Protein AF-A0A3S9MBU5-F1 (afdb_monomer_lite)

Radius of gyration: 25.54 Å; chains: 1; bounding box: 51×69×55 Å

Organism: NCBI:txid2496836

Sequence (236 aa):
MLARAATVPVRREIEALEDSSAREAAREFMSGGPAIGLLERGLLFAFLAAGQPEAAALVLAAKSLARVPTADHGKHASKYFARLLGCLSSSRRGDSLELSEHPLLRELSSLNLPSTDYVVAGSGPLLAHGLRREISDLDIVARGEAWRIALKAADPVAAPSGHGRMVLLFEGGIEVFDRWLPGSREPDEMIEGAEWVQGFPFCPLREVLAWKKRLGRQKDQEDVKLIRNHLRHPGV

Secondary structure (DSSP, 8-state):
-HHHHHHHHHHHHHHHS-S-HHHHHHHHHHHHHHHHHHHHHHHHHHHHHTT-HHHHHHHHHHHHHTTS-SSTTHHHHHHHHHHHHHHHH--STT----GGGSHHHHHHHHTT--TTSEEE-TTHHHHHTTS-S--S-EEEEE-HHHHHHHHHHS--EE-TTSSSEE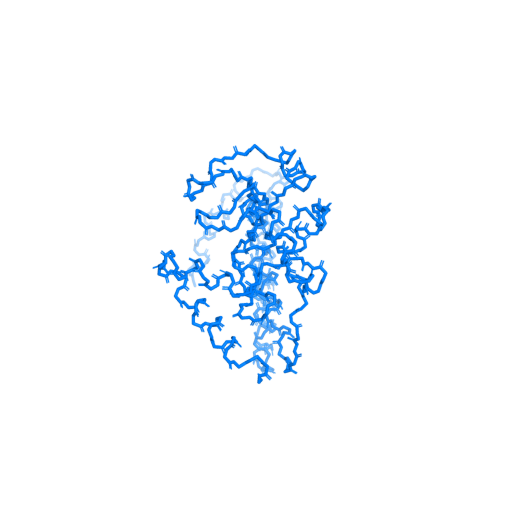EEEGGGTEEEESS-STTSPPHHHHHHTPEEETTEEE--HHHHHHHHHHH--GGGHHHHHHHHHHHHSTT-

Structure (mmCIF, N/CA/C/O backbone):
data_AF-A0A3S9MBU5-F1
#
_entry.id   AF-A0A3S9MBU5-F1
#
loop_
_atom_site.group_PDB
_atom_site.id
_atom_site.type_symbol
_atom_site.label_atom_id
_atom_site.label_alt_id
_atom_site.label_comp_id
_atom_site.label_asym_id
_atom_site.label_entity_id
_atom_site.label_seq_id
_atom_site.pdbx_PDB_ins_code
_atom_site.Cartn_x
_atom_site.Cartn_y
_atom_site.Cartn_z
_atom_site.occupancy
_atom_site.B_iso_or_equiv
_atom_site.auth_seq_id
_atom_site.auth_comp_id
_atom_site.auth_asym_id
_atom_site.auth_atom_id
_atom_site.pdbx_PDB_model_num
ATOM 1 N N . MET A 1 1 ? -16.012 48.347 -5.458 1.00 39.72 1 MET A N 1
ATOM 2 C CA . MET A 1 1 ? -15.136 49.313 -6.164 1.00 39.72 1 MET A CA 1
ATOM 3 C C . MET A 1 1 ? -13.742 48.761 -6.486 1.00 39.72 1 MET A C 1
ATOM 5 O O . MET A 1 1 ? -13.234 49.091 -7.547 1.00 39.72 1 MET A O 1
ATOM 9 N N . LEU A 1 2 ? -13.159 47.872 -5.667 1.00 38.12 2 LEU A N 1
ATOM 10 C CA . LEU A 1 2 ? -11.802 47.320 -5.864 1.00 38.12 2 LEU A CA 1
ATOM 11 C C . LEU A 1 2 ? -11.578 46.523 -7.171 1.00 38.12 2 LEU A C 1
ATOM 13 O O . LEU A 1 2 ? -10.554 46.702 -7.818 1.00 38.12 2 LEU A O 1
ATOM 17 N N . ALA A 1 3 ? -12.539 45.707 -7.619 1.00 36.94 3 ALA A N 1
ATOM 18 C CA . ALA A 1 3 ? -12.355 44.877 -8.821 1.00 36.94 3 ALA A CA 1
ATOM 19 C C . ALA A 1 3 ? -12.317 45.680 -10.139 1.00 36.94 3 ALA A C 1
ATOM 21 O O . ALA A 1 3 ? -11.574 45.331 -11.050 1.00 36.94 3 ALA A O 1
ATOM 22 N N . ARG A 1 4 ? -13.077 46.785 -10.238 1.00 41.88 4 ARG A N 1
ATOM 23 C CA . ARG A 1 4 ? -13.048 47.660 -11.427 1.00 41.88 4 ARG A CA 1
ATOM 24 C C . ARG A 1 4 ? -11.692 48.350 -11.567 1.00 41.88 4 ARG A C 1
ATOM 26 O O . ARG A 1 4 ? -11.171 48.401 -12.674 1.00 41.88 4 ARG A O 1
ATOM 33 N N . ALA A 1 5 ? -11.108 48.811 -10.458 1.00 44.50 5 ALA A N 1
ATOM 34 C CA . ALA A 1 5 ? -9.821 49.507 -10.448 1.00 44.50 5 ALA A CA 1
ATOM 35 C C . ALA A 1 5 ? -8.664 48.635 -10.972 1.00 44.50 5 ALA A C 1
ATOM 37 O O . ALA A 1 5 ? -7.804 49.141 -11.685 1.00 44.50 5 ALA A O 1
ATOM 38 N N . ALA A 1 6 ? -8.690 47.325 -10.706 1.00 48.00 6 ALA A N 1
ATOM 39 C CA . ALA A 1 6 ? -7.665 46.386 -11.168 1.00 48.00 6 ALA A CA 1
ATOM 40 C C . ALA A 1 6 ? -7.731 46.080 -12.679 1.00 48.00 6 ALA A C 1
ATOM 42 O O . ALA A 1 6 ? -6.725 45.730 -13.283 1.00 48.00 6 ALA A O 1
ATOM 43 N N . THR A 1 7 ? -8.904 46.225 -13.307 1.00 50.59 7 THR A N 1
ATOM 44 C CA . THR A 1 7 ? -9.107 45.911 -14.740 1.00 50.59 7 THR A CA 1
ATOM 45 C C . THR A 1 7 ? -8.922 47.104 -15.681 1.00 50.59 7 THR A C 1
ATOM 47 O O . THR A 1 7 ? -8.860 46.931 -16.896 1.00 50.59 7 THR A O 1
ATOM 50 N N . VAL A 1 8 ? -8.853 48.324 -15.139 1.00 56.22 8 VAL A N 1
ATOM 51 C CA . VAL A 1 8 ? -8.702 49.564 -15.922 1.00 56.22 8 VAL A CA 1
ATOM 52 C C . VAL A 1 8 ? -7.366 49.639 -16.682 1.00 56.22 8 VAL A C 1
ATOM 54 O O . VAL A 1 8 ? -7.408 50.031 -17.848 1.00 56.22 8 VAL A O 1
ATOM 57 N N . PRO A 1 9 ? -6.209 49.247 -16.109 1.00 56.91 9 PRO A N 1
ATOM 58 C CA . PRO A 1 9 ? -4.931 49.280 -16.827 1.00 56.91 9 PRO A CA 1
ATOM 59 C C . PRO A 1 9 ? -4.909 48.307 -18.014 1.00 56.91 9 PRO A C 1
ATOM 61 O O . PRO A 1 9 ? -4.586 48.699 -19.129 1.00 56.91 9 PRO A O 1
ATOM 64 N N . VAL A 1 10 ? -5.386 47.078 -17.793 1.00 57.25 10 VAL A N 1
ATOM 65 C CA . VAL A 1 10 ? -5.441 46.010 -18.807 1.00 57.25 10 VAL A CA 1
ATOM 66 C C . VAL A 1 10 ? -6.380 46.373 -19.961 1.00 57.25 10 VAL A C 1
ATOM 68 O O . VAL A 1 10 ? -6.076 46.132 -21.125 1.00 57.25 10 VAL A O 1
ATOM 71 N N . ARG A 1 11 ? -7.518 47.014 -19.662 1.00 58.88 11 ARG A N 1
ATOM 72 C CA . ARG A 1 11 ? -8.454 47.484 -20.692 1.00 58.88 11 ARG A CA 1
ATOM 73 C C . ARG A 1 11 ? -7.828 48.551 -21.596 1.00 58.88 11 ARG A C 1
ATOM 75 O O . ARG A 1 11 ? -8.056 48.509 -22.799 1.00 58.88 11 ARG A O 1
ATOM 82 N N . ARG A 1 12 ? -7.024 49.461 -21.033 1.00 62.66 12 ARG A N 1
ATOM 83 C CA . ARG A 1 12 ? -6.320 50.501 -21.801 1.00 62.66 12 ARG A CA 1
ATOM 84 C C . ARG A 1 12 ? -5.231 49.924 -22.703 1.00 62.66 12 ARG A C 1
ATOM 86 O O . ARG A 1 12 ? -5.088 50.391 -23.824 1.00 62.66 12 ARG A O 1
ATOM 93 N N . GLU A 1 13 ? -4.511 48.899 -22.250 1.00 58.69 13 GLU A N 1
ATOM 94 C CA . GLU A 1 13 ? -3.509 48.204 -23.072 1.00 58.69 13 GLU A CA 1
ATOM 95 C C . GLU A 1 13 ? -4.150 47.457 -24.246 1.00 58.69 13 GLU A C 1
ATOM 97 O O . GLU A 1 13 ? -3.703 47.607 -25.377 1.00 58.69 13 GLU A O 1
ATOM 102 N N . ILE A 1 14 ? -5.259 46.744 -24.020 1.00 58.66 14 ILE A N 1
ATOM 103 C CA . ILE A 1 14 ? -6.006 46.059 -25.093 1.00 58.66 14 ILE A CA 1
ATOM 104 C C . ILE A 1 14 ? -6.609 47.069 -26.088 1.00 58.66 14 ILE A C 1
ATOM 106 O O . ILE A 1 14 ? -6.709 46.809 -27.288 1.00 58.66 14 ILE A O 1
ATOM 110 N N . GLU A 1 15 ? -7.013 48.249 -25.616 1.00 63.50 15 GLU A N 1
ATOM 111 C CA . GLU A 1 15 ? -7.485 49.340 -26.471 1.00 63.50 15 GLU A CA 1
ATOM 112 C C . GLU A 1 15 ? -6.357 50.027 -27.259 1.00 63.50 15 GLU A C 1
ATOM 114 O O . GLU A 1 15 ? -6.660 50.642 -28.277 1.00 63.50 15 GLU A O 1
ATOM 119 N N . ALA A 1 16 ? -5.092 49.885 -26.861 1.00 65.25 16 ALA A N 1
ATOM 120 C CA . ALA A 1 16 ? -3.936 50.434 -27.573 1.00 65.25 16 ALA A CA 1
ATOM 121 C C . ALA A 1 16 ? -3.309 49.462 -28.596 1.00 65.25 16 ALA A C 1
ATOM 123 O O . ALA A 1 16 ? -2.450 49.879 -29.369 1.00 65.25 16 ALA A O 1
ATOM 124 N N . LEU A 1 17 ? -3.729 48.190 -28.618 1.00 63.38 17 LEU A N 1
ATOM 125 C CA . LEU A 1 17 ? -3.295 47.210 -29.621 1.00 63.38 17 LEU A CA 1
ATOM 126 C C . LEU A 1 17 ? -3.829 47.575 -31.018 1.00 63.38 17 LEU A C 1
ATOM 128 O O . LEU A 1 17 ? -4.985 47.988 -31.150 1.00 63.38 17 LEU A O 1
ATOM 132 N N . GLU A 1 18 ? -3.007 47.379 -32.055 1.00 59.25 18 GLU A N 1
ATOM 133 C CA . GLU A 1 18 ? -3.439 47.489 -33.456 1.00 59.25 18 GLU A CA 1
ATOM 134 C C . GLU A 1 18 ? -4.558 46.479 -33.759 1.00 59.25 18 GLU A C 1
ATOM 136 O O . GLU A 1 18 ? -4.602 45.389 -33.171 1.00 59.25 18 GLU A O 1
ATOM 141 N N . ASP A 1 19 ? -5.485 46.855 -34.652 1.00 57.34 19 ASP A N 1
ATOM 142 C CA . ASP A 1 19 ? -6.655 46.036 -34.983 1.00 57.34 19 ASP A CA 1
ATOM 143 C C . ASP A 1 19 ? -6.222 44.696 -35.577 1.00 57.34 19 ASP A C 1
ATOM 145 O O . ASP A 1 19 ? -5.838 44.562 -36.736 1.00 57.34 19 ASP A O 1
ATOM 149 N N . SER A 1 20 ? -6.270 43.696 -34.710 1.00 59.91 20 SER A N 1
ATOM 150 C CA . SER A 1 20 ? -5.840 42.332 -34.937 1.00 59.91 20 SER A CA 1
ATOM 151 C C . SER A 1 20 ? -6.886 41.402 -34.336 1.00 59.91 20 SER A C 1
ATOM 153 O O . SER A 1 20 ? -7.573 41.756 -33.373 1.00 59.91 20 SER A O 1
ATOM 155 N N . SER A 1 21 ? -6.980 40.180 -34.856 1.00 53.00 21 SER A N 1
ATOM 156 C CA . SER A 1 21 ? -7.877 39.140 -34.326 1.00 53.00 21 SER A CA 1
ATOM 157 C C . SER A 1 21 ? -7.682 38.885 -32.822 1.00 53.00 21 SER A C 1
ATOM 159 O O . SER A 1 21 ? -8.621 38.528 -32.113 1.00 53.00 21 SER A O 1
ATOM 161 N N . ALA A 1 22 ? -6.478 39.143 -32.301 1.00 50.78 22 ALA A N 1
ATOM 162 C CA . ALA A 1 22 ? -6.162 39.065 -30.879 1.00 50.78 22 ALA A CA 1
ATOM 163 C C . ALA A 1 22 ? -6.902 40.123 -30.034 1.00 50.78 22 ALA A C 1
ATOM 165 O O . ALA A 1 22 ? -7.314 39.836 -28.908 1.00 50.78 22 ALA A O 1
ATOM 166 N N . ARG A 1 23 ? -7.116 41.333 -30.571 1.00 57.28 23 ARG A N 1
ATOM 167 C CA . ARG A 1 23 ? -7.850 42.416 -29.897 1.00 57.28 23 ARG A CA 1
ATOM 168 C C . ARG A 1 23 ? -9.345 42.114 -29.801 1.00 57.28 23 ARG A C 1
ATOM 170 O O . ARG A 1 23 ? -9.954 42.383 -28.765 1.00 57.28 23 ARG A O 1
ATOM 177 N N . GLU A 1 24 ? -9.925 41.529 -30.847 1.00 58.19 24 GLU A N 1
ATOM 178 C CA . GLU A 1 24 ? -11.325 41.086 -30.851 1.00 58.19 24 GLU A CA 1
ATOM 179 C C . GLU A 1 24 ? -11.560 39.953 -29.847 1.00 58.19 24 GLU A C 1
ATOM 181 O O . GLU A 1 24 ? -12.433 40.080 -28.986 1.00 58.19 24 GLU A O 1
ATOM 186 N N . ALA A 1 25 ? -10.708 38.922 -29.849 1.00 56.59 25 ALA A N 1
ATOM 187 C CA . ALA A 1 25 ? -10.787 37.818 -28.890 1.00 56.59 25 ALA A CA 1
ATOM 188 C C . ALA A 1 25 ? -10.643 38.293 -27.429 1.00 56.59 25 ALA A C 1
ATOM 190 O O . ALA A 1 25 ? -11.377 37.856 -26.538 1.00 56.59 25 ALA A O 1
ATOM 191 N N . ALA A 1 26 ? -9.738 39.244 -27.169 1.00 55.00 26 ALA A N 1
ATOM 192 C CA . ALA A 1 26 ? -9.558 39.827 -25.841 1.00 55.00 26 ALA A CA 1
ATOM 193 C C . ALA A 1 26 ? -10.781 40.650 -25.384 1.00 55.00 26 ALA A C 1
ATOM 195 O O . ALA A 1 26 ? -11.155 40.615 -24.206 1.00 55.00 26 ALA A O 1
ATOM 196 N N . ARG A 1 27 ? -11.441 41.374 -26.300 1.00 59.28 27 ARG A N 1
ATOM 197 C CA . ARG A 1 27 ? -12.675 42.125 -26.008 1.00 59.28 27 ARG A CA 1
ATOM 198 C C . ARG A 1 27 ? -13.859 41.204 -25.728 1.00 59.28 27 ARG A C 1
ATOM 200 O O . ARG A 1 27 ? -14.595 41.456 -24.771 1.00 59.28 27 ARG A O 1
ATOM 207 N N . GLU A 1 28 ? -14.012 40.138 -26.505 1.00 58.25 28 GLU A N 1
ATOM 208 C CA . GLU A 1 28 ? -15.062 39.137 -26.317 1.00 58.25 28 GLU A CA 1
ATOM 209 C C . GLU A 1 28 ? -14.931 38.461 -24.942 1.00 58.25 28 GLU A C 1
ATOM 211 O O . GLU A 1 28 ? -15.874 38.489 -24.143 1.00 58.25 28 GLU A O 1
ATOM 216 N N . PHE A 1 29 ? -13.719 38.014 -24.594 1.00 55.06 29 PHE A N 1
ATOM 217 C CA . PHE A 1 29 ? -13.395 37.426 -23.292 1.00 55.06 29 PHE A CA 1
ATOM 218 C C . PHE A 1 29 ? -13.718 38.360 -22.111 1.00 55.06 29 PHE A C 1
ATOM 220 O O . PHE A 1 29 ? -14.295 37.936 -21.106 1.00 55.06 29 PHE A O 1
ATOM 227 N N . MET A 1 30 ? -13.413 39.658 -22.229 1.00 54.72 30 MET A N 1
ATOM 228 C CA . MET A 1 30 ? -13.722 40.634 -21.176 1.00 54.72 30 MET A CA 1
ATOM 229 C C . MET A 1 30 ? -15.215 40.979 -21.058 1.00 54.72 30 MET A C 1
ATOM 231 O O . MET A 1 30 ? -15.648 41.450 -20.000 1.00 54.72 30 MET A O 1
ATOM 235 N N . SER A 1 31 ? -16.005 40.785 -22.116 1.00 56.06 31 SER A N 1
ATOM 236 C CA . SER A 1 31 ? -17.428 41.152 -22.151 1.00 56.06 31 SER A CA 1
ATOM 237 C C . SER A 1 31 ? -18.369 40.074 -21.583 1.00 56.06 31 SER A C 1
ATOM 239 O O . SER A 1 31 ? -19.426 40.420 -21.056 1.00 56.06 31 SER A O 1
ATOM 241 N N . GLY A 1 32 ? -17.968 38.794 -21.584 1.00 52.75 32 GLY A N 1
ATOM 242 C CA . GLY A 1 32 ? -18.787 37.668 -21.097 1.00 52.75 32 GLY A CA 1
ATOM 243 C C . GLY A 1 32 ? -18.806 37.452 -19.571 1.00 52.75 32 GLY A C 1
ATOM 244 O O . GLY A 1 32 ? -19.703 36.800 -19.034 1.00 52.75 32 GLY A O 1
ATOM 245 N N . GLY A 1 33 ? -17.847 38.023 -18.835 1.00 54.34 33 GLY A N 1
ATOM 246 C CA . GLY A 1 33 ? -17.657 37.780 -17.394 1.00 54.34 33 GLY A CA 1
ATOM 247 C C . GLY A 1 33 ? -18.796 38.217 -16.444 1.00 54.34 33 GLY A C 1
ATOM 248 O O . GLY A 1 33 ? -19.076 37.496 -15.479 1.00 54.34 33 GLY A O 1
ATOM 249 N N . PRO A 1 34 ? -19.478 39.364 -16.652 1.00 52.72 34 PRO A N 1
ATOM 250 C CA . PRO A 1 34 ? -20.504 39.844 -15.718 1.00 52.72 34 PRO A CA 1
ATOM 251 C C . PRO A 1 34 ? -21.789 39.000 -15.689 1.00 52.72 34 PRO A C 1
ATOM 253 O O . PRO A 1 34 ? -22.367 38.829 -14.614 1.00 52.72 34 PRO A O 1
ATOM 256 N N . ALA A 1 35 ? -22.221 38.459 -16.834 1.00 53.22 35 ALA A N 1
ATOM 257 C CA . ALA A 1 35 ? -23.457 37.675 -16.950 1.00 53.22 35 ALA A CA 1
ATOM 258 C C . ALA A 1 35 ? -23.306 36.267 -16.349 1.00 53.22 35 ALA A C 1
ATOM 260 O O . ALA A 1 35 ? -24.162 35.818 -15.585 1.00 53.22 35 ALA A O 1
ATOM 261 N N . ILE A 1 36 ? -22.163 35.620 -16.598 1.00 56.81 36 ILE A N 1
ATOM 262 C CA . ILE A 1 36 ? -21.828 34.295 -16.051 1.00 56.81 36 ILE A CA 1
ATOM 263 C C . ILE A 1 36 ? -21.768 34.345 -14.518 1.00 56.81 36 ILE A C 1
ATOM 265 O O . ILE A 1 36 ? -22.337 33.499 -13.830 1.00 56.81 36 ILE A O 1
ATOM 269 N N . GLY A 1 37 ? -21.158 35.396 -13.962 1.00 62.84 37 GLY A N 1
ATOM 270 C CA . GLY A 1 37 ? -21.088 35.572 -12.513 1.00 62.84 37 GLY A CA 1
ATOM 271 C C . GLY A 1 37 ? -22.435 35.882 -11.847 1.00 62.84 37 GLY A C 1
ATOM 272 O O . GLY A 1 37 ? -22.550 35.713 -10.634 1.00 62.84 37 GLY A O 1
ATOM 273 N N . LEU A 1 38 ? -23.440 36.379 -12.578 1.00 63.16 38 LEU A N 1
ATOM 274 C CA . LEU A 1 38 ? -24.783 36.626 -12.035 1.00 63.16 38 LEU A CA 1
ATOM 275 C C . LEU A 1 38 ? -25.594 35.323 -11.951 1.00 63.16 38 LEU A C 1
ATOM 277 O O . LEU A 1 38 ? -26.209 35.062 -10.920 1.00 63.16 38 LEU A O 1
ATOM 281 N N . LEU A 1 39 ? -25.522 34.487 -12.992 1.00 69.00 39 LEU A N 1
ATOM 282 C CA . LEU A 1 39 ? -26.173 33.173 -13.038 1.00 69.00 39 LEU A CA 1
ATOM 283 C C . LEU A 1 39 ? -25.656 32.238 -11.944 1.00 69.00 39 LEU A C 1
ATOM 285 O O . LEU A 1 39 ? -26.444 31.633 -11.226 1.00 69.00 39 LEU A O 1
ATOM 289 N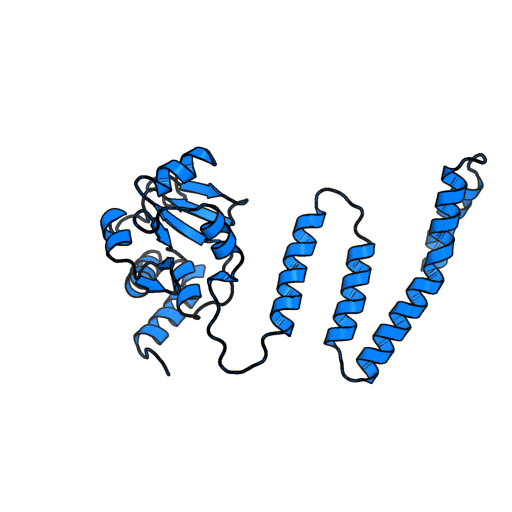 N . GLU A 1 40 ? -24.338 32.176 -11.763 1.00 75.56 40 GLU A N 1
ATOM 290 C CA . GLU A 1 40 ? -23.723 31.358 -10.716 1.00 75.56 40 GLU A CA 1
ATOM 291 C C . GLU A 1 40 ? -24.192 31.776 -9.317 1.00 75.56 40 GLU A C 1
ATOM 293 O O . GLU A 1 40 ? -24.584 30.936 -8.513 1.00 75.56 40 GLU A O 1
ATOM 298 N N . ARG A 1 41 ? -24.211 33.084 -9.030 1.00 75.19 41 ARG A N 1
ATOM 299 C CA . ARG A 1 41 ? -24.696 33.599 -7.740 1.00 75.19 41 ARG A CA 1
ATOM 300 C C . ARG A 1 41 ? -26.188 33.329 -7.541 1.00 75.19 41 ARG A C 1
ATOM 302 O O . ARG A 1 41 ? -26.589 33.044 -6.416 1.00 75.19 41 ARG A O 1
ATOM 309 N N . GLY A 1 42 ? -26.982 33.368 -8.612 1.00 76.12 42 GLY A N 1
ATOM 310 C CA . GLY A 1 42 ? -28.389 32.968 -8.592 1.00 76.12 42 GLY A CA 1
ATOM 311 C C . GLY A 1 42 ? -28.579 31.486 -8.256 1.00 76.12 42 GLY A C 1
ATOM 312 O O . GLY A 1 42 ? -29.367 31.162 -7.372 1.00 76.12 42 GLY A O 1
ATOM 313 N N . LEU A 1 43 ? -27.811 30.597 -8.893 1.00 77.19 43 LEU A N 1
ATOM 314 C CA . LEU A 1 43 ? -27.830 29.152 -8.629 1.00 77.19 43 LEU A CA 1
ATOM 315 C C . LEU A 1 43 ? -27.388 28.819 -7.201 1.00 77.19 43 LEU A C 1
ATOM 317 O O . LEU A 1 43 ? -28.059 28.051 -6.517 1.00 77.19 43 LEU A O 1
ATOM 321 N N . LEU A 1 44 ? -26.304 29.436 -6.721 1.00 74.69 44 LEU A N 1
ATOM 322 C CA . LEU A 1 44 ? -25.838 29.257 -5.343 1.00 74.69 44 LEU A CA 1
ATOM 323 C C . LEU A 1 44 ? -26.903 29.670 -4.330 1.00 74.69 44 LEU A C 1
ATOM 325 O O . LEU A 1 44 ? -27.166 28.937 -3.380 1.00 74.69 44 LEU A O 1
ATOM 329 N N . PHE A 1 45 ? -27.538 30.824 -4.542 1.00 80.06 45 PHE A N 1
ATOM 330 C CA . PHE A 1 45 ? -28.596 31.295 -3.659 1.00 80.06 45 PHE A CA 1
ATOM 331 C C . PHE A 1 45 ? -29.814 30.364 -3.679 1.00 80.06 45 PHE A C 1
ATOM 333 O O . PHE A 1 45 ? -30.327 30.022 -2.618 1.00 80.06 45 PHE A O 1
ATOM 340 N N . ALA A 1 46 ? -30.242 29.909 -4.860 1.00 71.69 46 ALA A N 1
ATOM 341 C CA . ALA A 1 46 ? -31.367 28.987 -4.998 1.00 71.69 46 ALA A CA 1
ATOM 342 C C . ALA A 1 46 ? -31.118 27.655 -4.271 1.00 71.69 46 ALA A C 1
ATOM 344 O O . ALA A 1 46 ? -31.979 27.204 -3.517 1.00 71.69 46 ALA A O 1
ATOM 345 N N . PHE A 1 47 ? -29.932 27.060 -4.429 1.00 79.62 47 PHE A N 1
ATOM 346 C CA . PHE A 1 47 ? -29.588 25.805 -3.756 1.00 79.62 47 PHE A CA 1
ATOM 347 C C . PHE A 1 47 ? -29.470 25.960 -2.241 1.00 79.62 47 PHE A C 1
ATOM 349 O O . PHE A 1 47 ? -29.972 25.118 -1.499 1.00 79.62 47 PHE A O 1
ATOM 356 N N . LEU A 1 48 ? -28.883 27.057 -1.758 1.00 70.56 48 LEU A N 1
ATOM 357 C CA . LEU A 1 48 ? -28.808 27.317 -0.320 1.00 70.56 48 LEU A CA 1
ATOM 358 C C . LEU A 1 48 ? -30.193 27.574 0.290 1.00 70.56 48 LEU A C 1
ATOM 360 O O . LEU A 1 48 ? -30.496 27.034 1.351 1.00 70.56 48 LEU A O 1
ATOM 364 N N . ALA A 1 49 ? -31.056 28.336 -0.388 1.00 73.00 49 ALA A N 1
ATOM 365 C CA . ALA A 1 49 ? -32.425 28.587 0.061 1.00 73.00 49 ALA A CA 1
ATOM 366 C C . ALA A 1 49 ? -33.291 27.314 0.061 1.00 73.00 49 ALA A C 1
ATOM 368 O O . ALA A 1 49 ? -34.167 27.170 0.910 1.00 73.00 49 ALA A O 1
ATOM 369 N N . ALA A 1 50 ? -33.017 26.376 -0.849 1.00 72.38 50 ALA A N 1
ATOM 370 C CA . ALA A 1 50 ? -33.658 25.063 -0.898 1.00 72.38 50 ALA A CA 1
ATOM 371 C C . ALA A 1 50 ? -33.065 24.043 0.097 1.00 72.38 50 ALA A C 1
ATOM 373 O O . ALA A 1 50 ? -33.497 22.892 0.113 1.00 72.38 50 ALA A O 1
ATOM 374 N N . GLY A 1 51 ? -32.077 24.432 0.915 1.00 75.19 51 GLY A N 1
ATOM 375 C CA . GLY A 1 51 ? -31.430 23.540 1.880 1.00 75.19 51 GLY A CA 1
ATOM 376 C C . GLY A 1 51 ? -30.530 22.477 1.242 1.00 75.19 51 GLY A C 1
ATOM 377 O O . GLY A 1 51 ? -30.332 21.425 1.839 1.00 75.19 51 GLY A O 1
ATOM 378 N N . GLN A 1 52 ? -29.994 22.739 0.046 1.00 73.31 52 GLN A N 1
ATOM 379 C CA . GLN A 1 52 ? -29.109 21.846 -0.713 1.00 73.31 52 GLN A CA 1
ATOM 380 C C . GLN A 1 52 ? -27.670 22.403 -0.772 1.00 73.31 52 GLN A C 1
ATOM 382 O O . GLN A 1 52 ? -27.211 22.849 -1.832 1.00 73.31 52 GLN A O 1
ATOM 387 N N . PRO A 1 53 ? -26.932 22.433 0.354 1.00 68.56 53 PRO A N 1
ATOM 388 C CA . PRO A 1 53 ? -25.581 22.994 0.401 1.00 68.56 53 PRO A CA 1
ATOM 389 C C . PRO A 1 53 ? -24.576 22.239 -0.486 1.00 68.56 53 PRO A C 1
ATOM 391 O O . PRO A 1 53 ? -23.621 22.843 -0.974 1.00 68.56 53 PRO A O 1
ATOM 394 N N . GLU A 1 54 ? -24.802 20.955 -0.766 1.00 63.12 54 GLU A N 1
ATOM 395 C CA . GLU A 1 54 ? -23.960 20.128 -1.637 1.00 63.12 54 GLU A CA 1
ATOM 396 C C . GLU A 1 54 ? -24.035 20.586 -3.099 1.00 63.12 54 GLU A C 1
ATOM 398 O O . GLU A 1 54 ? -23.014 20.720 -3.776 1.00 63.12 54 GLU A O 1
ATOM 403 N N . ALA A 1 55 ? -25.243 20.894 -3.580 1.00 66.38 55 ALA A N 1
ATOM 404 C CA . ALA A 1 55 ? -25.456 21.409 -4.930 1.00 66.38 55 ALA A CA 1
ATOM 405 C C . ALA A 1 55 ? -24.827 22.803 -5.096 1.00 66.38 55 ALA A C 1
ATOM 407 O O . ALA A 1 55 ? -24.216 23.100 -6.125 1.00 66.38 55 ALA A O 1
ATOM 408 N N . ALA A 1 56 ? -24.888 23.637 -4.052 1.00 70.44 56 ALA A N 1
ATOM 409 C CA . ALA A 1 56 ? -24.188 24.917 -4.035 1.00 70.44 56 ALA A CA 1
ATOM 410 C C . ALA A 1 56 ? -22.656 24.735 -4.087 1.00 70.44 56 ALA A C 1
ATOM 412 O O . ALA A 1 56 ? -21.969 25.415 -4.853 1.00 70.44 56 ALA A O 1
ATOM 413 N N . ALA A 1 57 ? -22.104 23.778 -3.336 1.00 68.88 57 ALA A N 1
ATOM 414 C CA . ALA A 1 57 ? -20.675 23.471 -3.374 1.00 68.88 57 ALA A CA 1
ATOM 415 C C . ALA A 1 57 ? -20.211 23.019 -4.773 1.00 68.88 57 ALA A C 1
ATOM 417 O O . ALA A 1 57 ? -19.143 23.434 -5.228 1.00 68.88 57 ALA A O 1
ATOM 418 N N . LEU A 1 58 ? -21.033 22.245 -5.492 1.00 71.44 58 LEU A N 1
ATOM 419 C CA . LEU A 1 58 ? -20.745 21.807 -6.862 1.00 71.44 58 LEU A CA 1
ATOM 420 C C . LEU A 1 58 ? -20.663 22.982 -7.851 1.00 71.44 58 LEU A C 1
ATOM 422 O O . LEU A 1 58 ? -19.757 23.031 -8.683 1.00 71.44 58 LEU A O 1
ATOM 426 N N . VAL A 1 59 ? -21.569 23.957 -7.742 1.00 77.44 59 VAL A N 1
ATOM 427 C CA . VAL A 1 59 ? -21.554 25.163 -8.590 1.00 77.44 59 VAL A CA 1
ATOM 428 C C . VAL A 1 59 ? -20.279 25.987 -8.357 1.00 77.44 59 VAL A C 1
ATOM 430 O O . VAL A 1 59 ? -19.645 26.435 -9.316 1.00 77.44 59 VAL A O 1
ATOM 433 N N . LEU A 1 60 ? -19.845 26.132 -7.099 1.00 71.06 60 LEU A N 1
ATOM 434 C CA . LEU A 1 60 ? -18.572 26.785 -6.755 1.00 71.06 60 LEU A CA 1
ATOM 435 C C . LEU A 1 60 ? -17.355 26.015 -7.292 1.00 71.06 60 LEU A C 1
ATOM 437 O O . LEU A 1 60 ? -16.419 26.624 -7.819 1.00 71.06 60 LEU A O 1
ATOM 441 N N . ALA A 1 61 ? -17.375 24.686 -7.189 1.00 68.38 61 ALA A N 1
ATOM 442 C CA . ALA A 1 61 ? -16.321 23.813 -7.695 1.00 68.38 61 ALA A CA 1
ATOM 443 C C . ALA A 1 61 ? -16.148 23.940 -9.215 1.00 68.38 61 ALA A C 1
ATOM 445 O O . ALA A 1 61 ? -15.034 24.148 -9.701 1.00 68.38 61 ALA A O 1
ATOM 446 N N . ALA A 1 62 ? -17.255 23.905 -9.962 1.00 69.19 62 ALA A N 1
ATOM 447 C CA . ALA A 1 62 ? -17.254 24.059 -11.414 1.00 69.19 62 ALA A CA 1
ATOM 448 C C . ALA A 1 62 ? -16.648 25.406 -11.854 1.00 69.19 62 ALA A C 1
ATOM 450 O O . ALA A 1 62 ? -15.873 25.464 -12.811 1.00 69.19 62 ALA A O 1
ATOM 451 N N . LYS A 1 63 ? -16.917 26.490 -11.114 1.00 68.81 63 LYS A N 1
ATOM 452 C CA . LYS A 1 63 ? -16.316 27.808 -11.375 1.00 68.81 63 LYS A CA 1
ATOM 453 C C . LYS A 1 63 ? -14.804 27.834 -11.128 1.00 68.81 63 LYS A C 1
ATOM 455 O O . LYS A 1 63 ? -14.075 28.529 -11.835 1.00 68.81 63 LYS A O 1
ATOM 460 N N . SER A 1 64 ? -14.329 27.113 -10.111 1.00 57.03 64 SER A N 1
ATOM 461 C CA . SER A 1 64 ? -12.896 26.991 -9.820 1.00 57.03 64 SER A CA 1
ATOM 462 C C . SER A 1 64 ? -12.167 26.244 -10.942 1.00 57.03 64 SER A C 1
ATOM 464 O O . SER A 1 64 ? -11.128 26.717 -11.401 1.00 57.03 64 SER A O 1
ATOM 466 N N . LEU A 1 65 ? -12.767 25.165 -11.461 1.00 55.75 65 LEU A N 1
ATOM 467 C CA . LEU A 1 65 ? -12.269 24.401 -12.613 1.00 55.75 65 LEU A CA 1
ATOM 468 C C . LEU A 1 65 ? -12.152 25.259 -13.880 1.00 55.75 65 LEU A C 1
ATOM 470 O O . LEU A 1 65 ? -11.132 25.208 -14.560 1.00 55.75 65 LEU A O 1
ATOM 474 N N . ALA A 1 66 ? -13.142 26.113 -14.151 1.00 53.38 66 ALA A N 1
ATOM 475 C CA . ALA A 1 66 ? -13.132 27.007 -15.310 1.00 53.38 66 ALA A CA 1
ATOM 476 C C . ALA A 1 66 ? -12.062 28.123 -15.248 1.00 53.38 66 ALA A C 1
ATOM 478 O O . ALA A 1 66 ? -11.856 28.824 -16.237 1.00 53.38 66 ALA A O 1
ATOM 479 N N . ARG A 1 67 ? -11.388 28.321 -14.102 1.00 50.06 67 ARG A N 1
ATOM 480 C CA . ARG A 1 67 ? -10.307 29.314 -13.932 1.00 50.06 67 ARG A CA 1
ATOM 481 C C . ARG A 1 67 ? -8.899 28.743 -14.036 1.00 50.06 67 ARG A C 1
ATOM 483 O O . ARG A 1 67 ? -7.958 29.532 -14.045 1.00 50.06 67 ARG A O 1
ATOM 490 N N . VAL A 1 68 ? -8.732 27.423 -14.077 1.00 44.94 68 VAL A N 1
ATOM 491 C CA . VAL A 1 68 ? -7.403 26.813 -14.184 1.00 44.94 68 VAL A CA 1
ATOM 492 C C . VAL A 1 68 ? -6.994 26.851 -15.658 1.00 44.94 68 VAL A C 1
ATOM 494 O O . VAL A 1 68 ? -7.636 26.180 -16.467 1.00 44.94 68 VAL A O 1
ATOM 497 N N . PRO A 1 69 ? -5.963 27.628 -16.050 1.00 40.31 69 PRO A N 1
ATOM 498 C CA . PRO A 1 69 ? -5.457 27.537 -17.406 1.00 40.31 69 PRO A CA 1
ATOM 499 C C . PRO A 1 69 ? -4.891 26.132 -17.591 1.00 40.31 69 PRO A C 1
ATOM 501 O O . PRO A 1 69 ? -4.219 25.603 -16.704 1.00 40.31 69 PRO A O 1
ATOM 504 N N . THR A 1 70 ? -5.186 25.530 -18.737 1.00 47.91 70 THR A N 1
ATOM 505 C CA . THR A 1 70 ? -4.637 24.255 -19.199 1.00 47.91 70 THR A CA 1
ATOM 506 C C . THR A 1 70 ? -3.113 24.338 -19.280 1.00 47.91 70 THR A C 1
ATOM 508 O O . THR A 1 70 ? -2.535 24.630 -20.321 1.00 47.91 70 THR A O 1
ATOM 511 N N . ALA A 1 71 ? -2.467 24.104 -18.149 1.00 37.72 71 ALA A N 1
ATOM 512 C CA . ALA A 1 71 ? -1.068 23.764 -18.007 1.00 37.72 71 ALA A CA 1
ATOM 513 C C . ALA A 1 71 ? -1.010 22.514 -17.124 1.00 37.72 71 ALA A C 1
ATOM 515 O O . ALA A 1 71 ? -1.921 22.272 -16.329 1.00 37.72 71 ALA A O 1
ATOM 516 N N . ASP A 1 72 ? 0.053 21.732 -17.287 1.00 43.47 72 ASP A N 1
ATOM 517 C CA . ASP A 1 72 ? 0.263 20.320 -16.906 1.00 43.47 72 ASP A CA 1
ATOM 518 C C . ASP A 1 72 ? -0.082 19.902 -15.450 1.00 43.47 72 ASP A C 1
ATOM 520 O O . ASP A 1 72 ? -0.046 18.734 -15.082 1.00 43.47 72 ASP A O 1
ATOM 524 N N . HIS A 1 73 ? -0.506 20.846 -14.614 1.00 42.03 73 HIS A N 1
ATOM 525 C CA . HIS A 1 73 ? -0.945 20.665 -13.232 1.00 42.03 73 HIS A CA 1
ATOM 526 C C . HIS A 1 73 ? -2.462 20.394 -13.082 1.00 42.03 73 HIS A C 1
ATOM 528 O O . HIS A 1 73 ? -2.944 20.148 -11.975 1.00 42.03 73 HIS A O 1
ATOM 534 N N . GLY A 1 74 ? -3.236 20.389 -14.177 1.00 39.12 74 GLY A N 1
ATOM 535 C CA . GLY A 1 74 ? -4.691 20.151 -14.161 1.00 39.12 74 GLY A CA 1
ATOM 536 C C . GLY A 1 74 ? -5.125 18.742 -13.717 1.00 39.12 74 GLY A C 1
ATOM 537 O O . GLY A 1 74 ? -6.249 18.558 -13.245 1.00 39.12 74 GLY A O 1
ATOM 538 N N . LYS A 1 75 ? -4.233 17.742 -13.796 1.00 41.81 75 LYS A N 1
ATOM 539 C CA . LYS A 1 75 ? -4.548 16.348 -13.427 1.00 41.81 75 LYS A CA 1
ATOM 540 C C . LYS A 1 75 ? -4.689 16.139 -11.915 1.00 41.81 75 LYS A C 1
ATOM 542 O O . LYS A 1 75 ? -5.522 15.337 -11.495 1.00 41.81 75 LYS A O 1
ATOM 547 N N . HIS A 1 76 ? -3.952 16.882 -11.085 1.00 40.31 76 HIS A N 1
ATOM 548 C CA . HIS A 1 76 ? -4.035 16.733 -9.625 1.00 40.31 76 HIS A CA 1
ATOM 549 C C . HIS A 1 76 ? -5.322 17.333 -9.049 1.00 40.31 76 HIS A C 1
ATOM 551 O O . HIS A 1 76 ? -5.959 16.705 -8.207 1.00 40.31 76 HIS A O 1
ATOM 557 N N . ALA A 1 77 ? -5.769 18.492 -9.545 1.00 40.97 77 ALA A N 1
ATOM 558 C CA . ALA A 1 77 ? -7.008 19.123 -9.079 1.00 40.97 77 ALA A CA 1
ATOM 559 C C . ALA A 1 77 ? -8.250 18.259 -9.374 1.00 40.97 77 ALA A C 1
ATOM 561 O O . ALA A 1 77 ? -9.134 18.133 -8.527 1.00 40.97 77 ALA A O 1
ATOM 562 N N . SER A 1 78 ? -8.279 17.583 -10.529 1.00 39.94 78 SER A N 1
ATOM 563 C CA . SER A 1 78 ? -9.355 16.647 -10.877 1.00 39.94 78 SER A CA 1
ATOM 564 C C . SER A 1 78 ? -9.394 15.413 -9.959 1.00 39.94 78 SER A C 1
ATOM 566 O O . SER A 1 78 ? -10.483 14.940 -9.631 1.00 39.94 78 SER A O 1
ATOM 568 N N . LYS A 1 79 ? -8.235 14.908 -9.500 1.00 41.97 79 LYS A N 1
ATOM 569 C CA . LYS A 1 79 ? -8.147 13.764 -8.569 1.00 41.97 79 LYS A CA 1
ATOM 570 C C . LYS A 1 79 ? -8.702 14.108 -7.177 1.00 41.97 79 LYS A C 1
ATOM 572 O O . LYS A 1 79 ? -9.437 13.308 -6.602 1.00 41.97 79 LYS A O 1
ATOM 577 N N . TYR A 1 80 ? -8.433 15.312 -6.659 1.00 43.78 80 TYR A N 1
ATOM 578 C CA . TYR A 1 80 ? -9.005 15.771 -5.382 1.00 43.78 80 TYR A CA 1
ATOM 579 C C . TYR A 1 80 ? -10.525 16.006 -5.455 1.00 43.78 80 TYR A C 1
ATOM 581 O O . TYR A 1 80 ? -11.228 15.767 -4.476 1.00 43.78 80 TYR A O 1
ATOM 589 N N . PHE A 1 81 ? -11.058 16.414 -6.611 1.00 40.62 81 PHE A N 1
ATOM 590 C CA . PHE A 1 81 ? -12.499 16.636 -6.778 1.00 40.62 81 PHE A CA 1
ATOM 591 C C . PHE A 1 81 ? -13.310 15.350 -6.978 1.00 40.62 81 PHE A C 1
ATOM 593 O O . PHE A 1 81 ? -14.403 15.243 -6.421 1.00 40.62 81 PHE A O 1
ATOM 600 N N . ALA A 1 82 ? -12.771 14.342 -7.674 1.00 45.94 82 ALA A N 1
ATOM 601 C CA . ALA A 1 82 ? -13.380 13.006 -7.710 1.00 45.94 82 ALA A CA 1
ATOM 602 C C . ALA A 1 82 ? -13.486 12.391 -6.297 1.00 45.94 82 ALA A C 1
ATOM 604 O O . ALA A 1 82 ? -14.497 11.774 -5.962 1.00 45.94 82 ALA A O 1
ATOM 605 N N . ARG A 1 83 ? -12.488 12.651 -5.437 1.00 41.66 83 ARG A N 1
ATOM 606 C CA . ARG A 1 83 ? -12.487 12.281 -4.010 1.00 41.66 83 ARG A CA 1
ATOM 607 C C . ARG A 1 83 ? -13.582 13.003 -3.210 1.00 41.66 83 ARG A C 1
ATOM 609 O O . ARG A 1 83 ? -14.206 12.390 -2.352 1.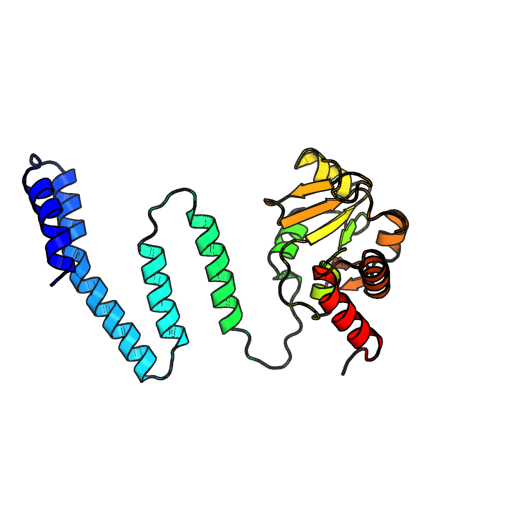00 41.66 83 ARG A O 1
ATOM 616 N N . LEU A 1 84 ? -13.865 14.273 -3.517 1.00 40.97 84 LEU A N 1
ATOM 617 C CA . LEU A 1 84 ? -14.900 15.058 -2.828 1.00 40.97 84 LEU A CA 1
ATOM 618 C C . LEU A 1 84 ? -16.332 14.653 -3.234 1.00 40.97 84 LEU A C 1
ATOM 620 O O . LEU A 1 84 ? -17.214 14.581 -2.381 1.00 40.97 84 LEU A O 1
ATOM 624 N N . LEU A 1 85 ? -16.564 14.353 -4.519 1.00 43.69 85 LEU A N 1
ATOM 625 C CA . LEU A 1 85 ? -17.877 13.917 -5.022 1.00 43.69 85 LEU A CA 1
ATOM 626 C C . LEU A 1 85 ? -18.223 12.477 -4.612 1.00 43.69 85 LEU A C 1
ATOM 628 O O . LEU A 1 85 ? -19.391 12.188 -4.351 1.00 43.69 85 LEU A O 1
ATOM 632 N N . GLY A 1 86 ? -17.222 11.599 -4.470 1.00 39.75 86 GLY A N 1
ATOM 633 C CA . GLY A 1 86 ? -17.413 10.251 -3.922 1.00 39.75 86 GLY A CA 1
ATOM 634 C C . GLY A 1 86 ? -17.893 10.252 -2.464 1.00 39.75 86 GLY A C 1
ATOM 635 O O . GLY A 1 86 ? -18.772 9.473 -2.101 1.00 39.75 86 GLY A O 1
ATOM 636 N N . CYS A 1 87 ? -17.400 11.180 -1.635 1.00 43.12 87 CYS A N 1
ATOM 637 C CA . CYS A 1 87 ? -17.813 11.297 -0.231 1.00 43.12 87 CYS A CA 1
ATOM 638 C C . CYS A 1 87 ? -19.277 11.732 -0.048 1.00 43.12 87 CYS A C 1
ATOM 640 O O . CYS A 1 87 ? -19.906 11.331 0.928 1.00 43.12 87 CYS A O 1
ATOM 642 N N . LEU A 1 88 ? -19.840 12.516 -0.975 1.00 41.72 88 LEU A N 1
ATOM 643 C CA . LEU A 1 88 ? -21.213 13.028 -0.861 1.00 41.72 88 LEU A CA 1
ATOM 644 C C . LEU A 1 88 ? -22.290 12.013 -1.285 1.00 41.72 88 LEU A C 1
ATOM 646 O O . LEU A 1 88 ? -23.462 12.219 -0.980 1.00 41.72 88 LEU A O 1
ATOM 650 N N . SER A 1 89 ? -21.913 10.902 -1.931 1.00 40.25 89 SER A N 1
ATOM 651 C CA . SER A 1 89 ? -22.857 9.830 -2.301 1.00 40.25 89 SER A CA 1
ATOM 652 C C . SER A 1 89 ? -22.942 8.692 -1.271 1.00 40.25 89 SER A C 1
ATOM 654 O O . SER A 1 89 ? -23.895 7.918 -1.297 1.00 40.25 89 SER A O 1
ATOM 656 N N . SER A 1 90 ? -21.997 8.597 -0.326 1.00 44.62 90 SER A N 1
ATOM 657 C CA . SER A 1 90 ? -21.937 7.510 0.666 1.00 44.62 90 SER A CA 1
ATOM 658 C C . SER A 1 90 ? -22.543 7.950 2.002 1.00 44.62 90 SER A C 1
ATOM 660 O O . SER A 1 90 ? -21.867 8.096 3.018 1.00 44.62 90 SER A O 1
ATOM 662 N N . SER A 1 91 ? -23.856 8.178 1.997 1.00 44.75 91 SER A N 1
ATOM 663 C CA . SER A 1 91 ? -24.655 8.185 3.224 1.00 44.75 91 SER A CA 1
ATOM 664 C C . SER A 1 91 ? -25.818 7.211 3.081 1.00 44.75 91 SER A C 1
ATOM 666 O O . SER A 1 91 ? -26.981 7.597 2.964 1.00 44.75 91 SER A O 1
ATOM 668 N N . ARG A 1 92 ? -25.496 5.913 3.089 1.00 39.53 92 ARG A N 1
ATOM 669 C CA . ARG A 1 92 ? -26.405 4.856 3.539 1.00 39.53 92 ARG A CA 1
ATOM 670 C C . ARG A 1 92 ? -25.648 3.882 4.438 1.00 39.53 92 ARG A C 1
ATOM 672 O O . ARG A 1 92 ? -24.496 3.534 4.219 1.00 39.53 92 ARG A O 1
ATOM 679 N N . ARG A 1 93 ? -26.309 3.529 5.538 1.00 40.69 93 ARG A N 1
ATOM 680 C CA . ARG A 1 93 ? -25.861 2.556 6.535 1.00 40.69 93 ARG A CA 1
ATOM 681 C C . ARG A 1 93 ? -25.805 1.179 5.867 1.00 40.69 93 ARG A C 1
ATOM 683 O O . ARG A 1 93 ? -26.852 0.702 5.443 1.00 40.69 93 ARG A O 1
ATOM 690 N N . GLY A 1 94 ? -24.620 0.565 5.832 1.00 42.75 94 GLY A N 1
ATOM 691 C CA . GLY A 1 94 ? -24.425 -0.837 5.436 1.00 42.75 94 GLY A CA 1
ATOM 692 C C . GLY A 1 94 ? -23.470 -1.099 4.266 1.00 42.75 94 GLY A C 1
ATOM 693 O O . GLY A 1 94 ? -23.351 -2.252 3.872 1.00 42.75 94 GLY A O 1
ATOM 694 N N . ASP A 1 95 ? -22.794 -0.085 3.720 1.00 51.19 95 ASP A N 1
ATOM 695 C CA . ASP A 1 95 ? -21.953 -0.265 2.530 1.00 5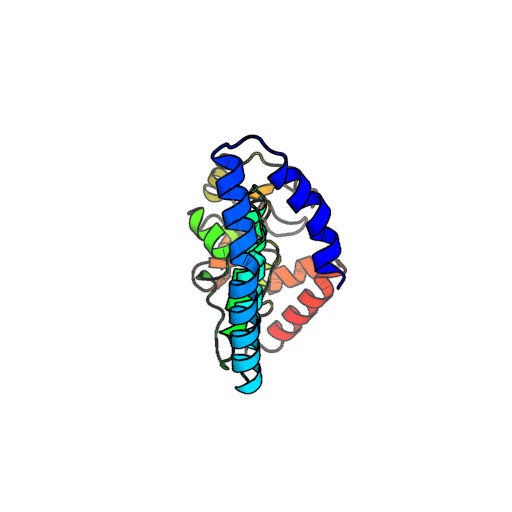1.19 95 ASP A CA 1
ATOM 696 C C . ASP A 1 95 ? -20.609 -0.926 2.888 1.00 51.19 95 ASP A C 1
ATOM 698 O O . ASP A 1 95 ? -19.700 -0.289 3.431 1.00 51.19 95 ASP A O 1
ATOM 702 N N . SER A 1 96 ? -20.470 -2.217 2.580 1.00 58.69 96 SER A N 1
ATOM 703 C CA . SER A 1 96 ? -19.156 -2.837 2.412 1.00 58.69 96 SER A CA 1
ATOM 704 C C . SER A 1 96 ? -18.374 -2.033 1.369 1.00 58.69 96 SER A C 1
ATOM 706 O O . SER A 1 96 ? -18.889 -1.746 0.293 1.00 58.69 96 SER A O 1
ATOM 708 N N . LEU A 1 97 ? -17.147 -1.628 1.698 1.00 71.06 97 LEU A N 1
ATOM 709 C CA . LEU A 1 97 ? -16.280 -0.918 0.761 1.00 71.06 97 LEU A CA 1
ATOM 710 C C . LEU A 1 97 ? -16.005 -1.830 -0.445 1.00 71.06 97 LEU A C 1
ATOM 712 O O . LEU A 1 97 ? -15.376 -2.875 -0.279 1.00 71.06 97 LEU A O 1
ATOM 716 N N . GLU A 1 98 ? -16.449 -1.440 -1.639 1.00 86.44 98 GLU A N 1
ATOM 717 C CA . GLU A 1 98 ? -16.070 -2.108 -2.886 1.00 86.44 98 GLU A CA 1
ATOM 718 C C . GLU A 1 98 ? -14.596 -1.800 -3.178 1.00 86.44 98 GLU A C 1
ATOM 720 O O . GLU A 1 98 ? -14.223 -0.715 -3.632 1.00 86.44 98 GLU A O 1
ATOM 725 N N . LEU A 1 99 ? -13.722 -2.758 -2.869 1.00 88.88 99 LEU A N 1
ATOM 726 C CA . LEU A 1 99 ? -12.272 -2.603 -2.965 1.00 88.88 99 LEU A CA 1
ATOM 727 C C . LEU A 1 99 ? -11.836 -2.336 -4.406 1.00 88.88 99 LEU A C 1
ATOM 729 O O . LEU A 1 99 ? -10.932 -1.534 -4.638 1.00 88.88 99 LEU A O 1
ATOM 733 N N . SER A 1 100 ? -12.529 -2.941 -5.369 1.00 86.62 100 SER A N 1
ATOM 734 C CA . SER A 1 100 ? -12.292 -2.747 -6.801 1.00 86.62 100 SER A CA 1
ATOM 735 C C . SER A 1 100 ? -12.510 -1.303 -7.273 1.00 86.62 100 SER A C 1
ATOM 737 O O . SER A 1 100 ? -11.947 -0.902 -8.290 1.00 86.62 100 SER A O 1
ATOM 739 N N . GLU A 1 101 ? -13.269 -0.487 -6.536 1.00 87.81 101 GLU A N 1
ATOM 740 C CA . GLU A 1 101 ? -13.489 0.923 -6.864 1.00 87.81 101 GLU A CA 1
ATOM 741 C C . GLU A 1 101 ? -12.403 1.839 -6.284 1.00 87.81 101 GLU A C 1
ATOM 743 O O . GLU A 1 101 ? -12.227 2.976 -6.751 1.00 87.81 101 GLU A O 1
ATOM 748 N N . HIS A 1 102 ? -11.621 1.360 -5.310 1.00 92.19 102 HIS A N 1
ATOM 749 C CA . HIS A 1 102 ? -10.547 2.146 -4.716 1.00 92.19 102 HIS A CA 1
ATOM 750 C C . HIS A 1 102 ? -9.479 2.475 -5.779 1.00 92.19 102 HIS A C 1
ATOM 752 O O . HIS A 1 102 ? -8.992 1.562 -6.452 1.00 92.19 102 HIS A O 1
ATOM 758 N N . PRO A 1 103 ? -9.070 3.751 -5.950 1.00 92.88 103 PRO A N 1
ATOM 759 C CA . PRO A 1 103 ? -8.154 4.156 -7.021 1.00 92.88 103 PRO A CA 1
ATOM 760 C C . PRO A 1 103 ? -6.867 3.323 -7.090 1.00 92.88 103 PRO A C 1
ATOM 762 O O . PRO A 1 103 ? -6.522 2.836 -8.161 1.00 92.88 103 PRO A O 1
ATOM 765 N N . LEU A 1 104 ? -6.227 3.067 -5.944 1.00 95.06 104 LEU A N 1
ATOM 766 C CA . LEU A 1 104 ? -4.994 2.271 -5.895 1.00 95.06 104 LEU A CA 1
ATOM 767 C C . LEU A 1 104 ? -5.208 0.799 -6.272 1.00 95.06 104 LEU A C 1
ATOM 769 O O . LEU A 1 104 ? -4.317 0.176 -6.840 1.00 95.06 104 LEU A O 1
ATOM 773 N N . LEU A 1 105 ? -6.383 0.223 -5.990 1.00 95.31 105 LEU A N 1
ATOM 774 C CA . LEU A 1 105 ? -6.656 -1.159 -6.391 1.00 95.31 105 LEU A CA 1
ATOM 775 C C . LEU A 1 105 ? -7.042 -1.266 -7.867 1.00 95.31 105 LEU A C 1
ATOM 777 O O . LEU A 1 105 ? -6.760 -2.286 -8.496 1.00 95.31 105 LEU A O 1
ATOM 781 N N . ARG A 1 106 ? -7.618 -0.209 -8.454 1.00 95.00 106 ARG A N 1
ATOM 782 C CA . ARG A 1 106 ? -7.778 -0.105 -9.912 1.00 95.00 106 ARG A CA 1
ATOM 783 C C . ARG A 1 106 ? -6.430 -0.019 -10.611 1.00 95.00 106 ARG A C 1
ATOM 785 O O . ARG A 1 106 ? -6.218 -0.719 -11.598 1.00 95.00 106 ARG A O 1
ATOM 792 N N . GLU A 1 107 ? -5.512 0.784 -10.079 1.00 95.25 107 GLU A N 1
ATOM 793 C CA . GLU A 1 107 ? -4.134 0.850 -10.571 1.00 95.25 107 GLU A CA 1
ATOM 794 C C . GLU A 1 107 ? -3.440 -0.514 -10.446 1.00 95.25 107 GLU A C 1
ATOM 796 O O . GLU A 1 107 ? -2.903 -1.004 -11.438 1.00 95.25 107 GLU A O 1
ATOM 801 N N . LEU A 1 108 ? -3.557 -1.198 -9.301 1.00 96.25 108 LEU A N 1
ATOM 802 C CA . LEU A 1 108 ? -3.040 -2.561 -9.133 1.00 96.25 108 LEU A CA 1
ATOM 803 C C . LEU A 1 108 ? -3.633 -3.531 -10.165 1.00 96.25 108 LEU A C 1
ATOM 805 O O . LEU A 1 108 ? -2.898 -4.263 -10.823 1.00 96.25 108 LEU A O 1
ATOM 809 N N . SER A 1 109 ? -4.951 -3.510 -10.356 1.00 95.50 109 SER A N 1
ATOM 810 C CA . SER A 1 109 ? -5.624 -4.380 -11.328 1.00 95.50 109 SER A CA 1
ATOM 811 C C . SER A 1 109 ? -5.130 -4.124 -12.755 1.00 95.50 109 SER A C 1
ATOM 813 O O . SER A 1 109 ? -4.958 -5.061 -13.530 1.00 95.50 109 SER A O 1
ATOM 815 N N . SER A 1 110 ? -4.829 -2.866 -13.094 1.00 96.06 110 SER A N 1
ATOM 816 C CA . SER A 1 110 ? -4.314 -2.490 -14.417 1.00 96.06 110 SER A CA 1
ATOM 817 C C . SER A 1 110 ? -2.927 -3.064 -14.728 1.00 96.06 110 SER A C 1
ATOM 819 O O . SER A 1 110 ? -2.587 -3.232 -15.900 1.00 96.06 110 SER A O 1
ATOM 821 N N . LEU A 1 111 ? -2.144 -3.419 -13.701 1.00 94.56 111 LEU A N 1
ATOM 822 C CA . LEU A 1 111 ? -0.837 -4.058 -13.866 1.00 94.56 111 LEU A CA 1
ATOM 823 C C . LEU A 1 111 ? -0.945 -5.523 -14.310 1.00 94.56 111 LEU A C 1
ATOM 825 O O . LEU A 1 111 ? 0.043 -6.072 -14.792 1.00 94.56 111 LEU A O 1
ATOM 829 N N . ASN A 1 112 ? -2.121 -6.149 -14.162 1.00 95.69 112 ASN A N 1
ATOM 830 C CA . ASN A 1 112 ? -2.363 -7.560 -14.483 1.00 95.69 112 ASN A CA 1
ATOM 831 C C . ASN A 1 112 ? -1.316 -8.503 -13.854 1.00 95.69 112 ASN A C 1
ATOM 833 O O . ASN A 1 112 ? -0.823 -9.430 -14.501 1.00 95.69 112 ASN A O 1
ATOM 837 N N . LEU A 1 113 ? -0.945 -8.246 -12.594 1.00 95.38 113 LEU A N 1
ATOM 838 C CA . LEU A 1 113 ? 0.003 -9.090 -11.869 1.00 95.38 113 LEU A CA 1
ATOM 839 C C . LEU A 1 113 ? -0.620 -10.470 -11.591 1.00 95.38 113 LEU A C 1
ATOM 841 O O . LEU A 1 113 ? -1.785 -10.533 -11.190 1.00 95.38 113 LEU A O 1
ATOM 845 N N . PRO A 1 114 ? 0.134 -11.576 -11.728 1.00 96.06 114 PRO A N 1
ATOM 846 C CA . PRO A 1 114 ? -0.346 -12.886 -11.308 1.00 96.06 114 PRO A CA 1
ATOM 847 C C . PRO A 1 114 ? -0.598 -12.896 -9.803 1.00 96.06 114 PRO A C 1
ATOM 849 O O . PRO A 1 114 ? 0.319 -12.709 -9.006 1.00 96.06 114 PRO A O 1
ATOM 852 N N . SER A 1 115 ? -1.841 -13.143 -9.399 1.00 93.19 115 SER A N 1
ATOM 853 C CA . SER A 1 115 ? -2.265 -13.103 -7.995 1.00 93.19 115 SER A CA 1
ATOM 854 C C . SER A 1 115 ? -1.634 -14.184 -7.107 1.00 93.19 115 SER A C 1
ATOM 856 O O . SER A 1 115 ? -1.796 -14.152 -5.895 1.00 93.19 115 SER A O 1
ATOM 858 N N . THR A 1 116 ? -0.908 -15.139 -7.692 1.00 96.06 116 THR A N 1
ATOM 859 C CA . THR A 1 116 ? -0.098 -16.158 -6.995 1.00 96.06 116 THR A CA 1
ATOM 860 C C . THR A 1 116 ? 1.315 -15.688 -6.648 1.00 96.06 116 THR A C 1
ATOM 862 O O . THR A 1 116 ? 2.058 -16.398 -5.963 1.00 96.06 116 THR A O 1
ATOM 865 N N . ASP A 1 117 ? 1.691 -14.509 -7.142 1.00 98.00 117 ASP A N 1
ATOM 866 C CA . ASP A 1 117 ? 3.059 -13.995 -7.124 1.00 98.00 117 ASP A CA 1
ATOM 867 C C . ASP A 1 117 ? 3.161 -12.663 -6.371 1.00 98.00 117 ASP A C 1
ATOM 869 O O . ASP A 1 117 ? 4.239 -12.071 -6.317 1.00 98.00 117 ASP A O 1
ATOM 873 N N . TYR A 1 118 ? 2.072 -12.191 -5.758 1.00 98.62 118 TYR A N 1
ATOM 874 C CA . TYR A 1 118 ? 2.100 -11.005 -4.913 1.00 98.62 118 TYR A CA 1
ATOM 875 C C . TYR A 1 118 ? 1.134 -11.086 -3.733 1.00 98.62 118 TYR A C 1
ATOM 877 O O . TYR A 1 118 ? 0.175 -11.854 -3.728 1.00 98.62 118 TYR A O 1
ATOM 885 N N . VAL A 1 119 ? 1.389 -10.244 -2.736 1.00 98.69 119 VAL A N 1
ATOM 886 C CA . VAL A 1 119 ? 0.497 -9.993 -1.607 1.00 98.69 119 VAL A CA 1
ATOM 887 C C . VAL A 1 119 ? 0.532 -8.513 -1.244 1.00 98.69 119 VAL A C 1
ATOM 889 O O . VAL A 1 119 ? 1.592 -7.889 -1.203 1.00 98.69 119 VAL A O 1
ATOM 892 N N . VAL A 1 120 ? -0.635 -7.935 -0.978 1.00 98.50 120 VAL A N 1
ATOM 893 C CA . VAL A 1 120 ? -0.779 -6.550 -0.530 1.00 98.50 120 VAL A CA 1
ATOM 894 C C . VAL A 1 120 ? -0.465 -6.463 0.963 1.00 98.50 120 VAL A C 1
ATOM 896 O O . VAL A 1 120 ? -1.082 -7.138 1.788 1.00 98.50 120 VAL A O 1
ATOM 899 N N . ALA A 1 121 ? 0.488 -5.614 1.326 1.00 97.56 121 ALA A N 1
ATOM 900 C CA . ALA A 1 121 ? 0.995 -5.451 2.681 1.00 97.56 121 ALA A CA 1
ATOM 901 C C . ALA A 1 121 ? 0.728 -4.032 3.220 1.00 97.56 121 ALA A C 1
ATOM 903 O O . ALA A 1 121 ? -0.161 -3.316 2.757 1.00 97.56 121 ALA A O 1
ATOM 904 N N . GLY A 1 122 ? 1.462 -3.653 4.270 1.00 94.75 122 GLY A N 1
ATOM 905 C CA . GLY A 1 122 ? 1.423 -2.303 4.824 1.00 94.75 122 GLY A CA 1
ATOM 906 C C . GLY A 1 122 ? 0.033 -1.844 5.264 1.00 94.75 122 GLY A C 1
ATOM 907 O O . GLY A 1 122 ? -0.529 -2.406 6.209 1.00 94.75 122 GLY A O 1
ATOM 908 N N . SER A 1 123 ? -0.479 -0.774 4.651 1.00 94.81 123 SER A N 1
ATOM 909 C CA . SER A 1 123 ? -1.787 -0.196 4.999 1.00 94.81 123 SER A CA 1
ATOM 910 C C . SER A 1 123 ? -2.978 -0.847 4.275 1.00 94.81 123 SER A C 1
ATOM 912 O O . SER A 1 123 ? -4.106 -0.768 4.767 1.00 94.81 123 SER A O 1
ATOM 914 N N . GLY A 1 124 ? -2.737 -1.560 3.170 1.00 96.56 124 GLY A N 1
ATOM 915 C CA . GLY A 1 124 ? -3.775 -2.189 2.346 1.00 96.56 124 GLY A CA 1
ATOM 916 C C . GLY A 1 124 ? -4.689 -3.173 3.095 1.00 96.56 124 GLY A C 1
ATOM 917 O O . GLY A 1 124 ? -5.906 -3.076 2.946 1.00 96.56 124 GLY A O 1
ATOM 918 N N . PRO A 1 125 ? -4.182 -4.057 3.977 1.00 97.31 125 PRO A N 1
ATOM 919 C CA . PRO A 1 125 ? -5.039 -4.931 4.780 1.00 97.31 125 PRO A CA 1
ATOM 920 C C . PRO A 1 125 ? -6.024 -4.178 5.689 1.00 97.31 125 PRO A C 1
ATOM 922 O O . PRO A 1 125 ? -7.114 -4.671 5.960 1.00 97.31 125 PRO A O 1
ATOM 925 N N . LEU A 1 126 ? -5.691 -2.964 6.150 1.00 95.88 126 LEU A N 1
ATOM 926 C CA . LEU A 1 126 ? -6.635 -2.156 6.930 1.00 95.88 126 LEU A CA 1
ATOM 927 C C . LEU A 1 126 ? -7.774 -1.627 6.056 1.00 95.88 126 LEU A C 1
ATOM 929 O O . LEU A 1 126 ? -8.899 -1.528 6.539 1.00 95.88 126 LEU A O 1
ATOM 933 N N . LEU A 1 127 ? -7.487 -1.295 4.794 1.00 94.88 127 LEU A N 1
ATOM 934 C CA . LEU A 1 127 ? -8.504 -0.935 3.807 1.00 94.88 127 LEU A CA 1
ATOM 935 C C . LEU A 1 127 ? -9.435 -2.125 3.539 1.00 94.88 127 LEU A C 1
ATOM 937 O O . LEU A 1 127 ? -10.653 -1.972 3.590 1.00 94.88 127 LEU A O 1
ATOM 941 N N . ALA A 1 128 ? -8.861 -3.315 3.336 1.00 94.25 128 ALA A N 1
ATOM 942 C CA . ALA A 1 128 ? -9.605 -4.541 3.046 1.00 94.25 128 ALA A CA 1
ATOM 943 C C . ALA A 1 128 ? -10.627 -4.905 4.132 1.00 94.25 128 ALA A C 1
ATOM 945 O O . ALA A 1 128 ? -11.734 -5.343 3.832 1.00 94.25 128 ALA A O 1
ATOM 946 N N . HIS A 1 129 ? -10.267 -4.666 5.393 1.00 92.75 129 HIS A N 1
ATOM 947 C CA . HIS A 1 129 ? -11.111 -4.938 6.559 1.00 92.75 129 HIS A CA 1
ATOM 948 C C . HIS A 1 129 ? -11.976 -3.742 6.992 1.00 92.75 129 HIS A C 1
ATOM 950 O O . HIS A 1 129 ? -12.552 -3.754 8.078 1.00 92.75 129 HIS A O 1
ATOM 956 N N . GLY A 1 130 ? -12.043 -2.676 6.186 1.00 92.06 130 GLY A N 1
ATOM 957 C CA . GLY A 1 130 ? -12.829 -1.475 6.495 1.00 92.06 130 GLY A CA 1
ATOM 958 C C . GLY A 1 130 ? -12.331 -0.682 7.711 1.00 92.06 130 GLY A C 1
ATOM 959 O O . GLY A 1 130 ? -13.035 0.195 8.208 1.00 92.06 130 GLY A O 1
ATOM 960 N N . LEU A 1 131 ? -11.117 -0.963 8.197 1.00 91.88 131 LEU A N 1
ATOM 961 C CA . LEU A 1 131 ? -10.490 -0.257 9.320 1.00 91.88 131 LEU A CA 1
ATOM 962 C C . LEU A 1 131 ? -9.965 1.117 8.898 1.00 91.88 131 LEU A C 1
ATOM 964 O O . LEU A 1 131 ? -9.881 2.032 9.716 1.00 91.88 131 LEU A O 1
ATOM 968 N N . ARG A 1 132 ? -9.623 1.272 7.616 1.00 89.69 132 ARG A N 1
ATOM 969 C CA . ARG A 1 132 ? -9.319 2.555 6.979 1.00 89.69 132 ARG A CA 1
ATOM 970 C C . ARG A 1 132 ? -10.148 2.706 5.715 1.00 89.69 132 ARG A C 1
ATOM 972 O O . ARG A 1 132 ? -10.320 1.747 4.980 1.00 89.69 132 ARG A O 1
ATOM 979 N N . ARG A 1 133 ? -10.628 3.923 5.448 1.00 84.75 133 ARG A N 1
ATOM 980 C CA . ARG A 1 133 ? -11.305 4.258 4.180 1.00 84.75 133 ARG A CA 1
ATOM 981 C C . ARG A 1 133 ? -10.355 4.847 3.143 1.00 84.75 133 ARG A C 1
ATOM 983 O O . ARG A 1 133 ? -10.636 4.773 1.956 1.00 84.75 133 ARG A O 1
ATOM 990 N N . GLU A 1 134 ? -9.255 5.441 3.598 1.00 85.38 134 GLU A N 1
ATOM 991 C CA . GLU A 1 134 ? -8.283 6.112 2.744 1.00 85.38 134 GLU A CA 1
ATOM 992 C C . GLU A 1 134 ? -6.861 5.704 3.135 1.00 85.38 134 GLU A C 1
ATOM 994 O O . GLU A 1 134 ? -6.502 5.674 4.320 1.00 85.38 134 GLU A O 1
ATOM 999 N N . ILE A 1 135 ? -6.055 5.423 2.117 1.00 90.69 135 ILE A N 1
ATOM 1000 C CA . ILE A 1 135 ? -4.622 5.140 2.205 1.00 90.69 135 ILE A CA 1
ATOM 1001 C C . ILE A 1 135 ? -3.894 5.947 1.121 1.00 90.69 135 ILE A C 1
ATOM 1003 O O . ILE A 1 135 ? -4.488 6.293 0.098 1.00 90.69 135 ILE A O 1
ATOM 1007 N N . SER A 1 136 ? -2.643 6.320 1.383 1.00 89.75 136 SER A N 1
ATOM 1008 C CA . SER A 1 136 ? -1.819 7.144 0.483 1.00 89.75 136 SER A CA 1
ATOM 1009 C C . SER A 1 136 ? -1.173 6.344 -0.641 1.00 89.75 136 SER A C 1
ATOM 1011 O O . SER A 1 136 ? -0.978 6.864 -1.733 1.00 89.75 136 SER A O 1
ATOM 1013 N N . ASP A 1 137 ? -0.838 5.105 -0.329 1.00 93.81 137 ASP A N 1
ATOM 1014 C CA . ASP A 1 137 ? 0.058 4.219 -1.044 1.00 93.81 137 ASP A CA 1
ATOM 1015 C C . ASP A 1 137 ? -0.394 2.773 -0.815 1.00 93.81 137 ASP A C 1
ATOM 1017 O O . ASP A 1 137 ? -1.055 2.447 0.180 1.00 93.81 137 ASP A O 1
ATOM 1021 N N . LEU A 1 138 ? -0.061 1.908 -1.766 1.00 97.12 138 LEU A N 1
ATOM 1022 C CA . LEU A 1 138 ? -0.316 0.482 -1.694 1.00 97.12 138 LEU A CA 1
ATOM 1023 C C . LEU A 1 138 ? 1.009 -0.270 -1.721 1.00 97.12 138 LEU A C 1
ATOM 1025 O O . LEU A 1 138 ? 1.677 -0.346 -2.752 1.00 97.12 138 LEU A O 1
ATOM 1029 N N . ASP A 1 139 ? 1.359 -0.851 -0.582 1.00 98.25 139 ASP A N 1
ATOM 1030 C CA . ASP A 1 139 ? 2.529 -1.705 -0.466 1.00 98.25 139 ASP A CA 1
ATOM 1031 C C . ASP A 1 139 ? 2.231 -3.106 -1.010 1.00 98.25 139 ASP A C 1
ATOM 1033 O O . ASP A 1 139 ? 1.246 -3.742 -0.621 1.00 98.25 139 ASP A O 1
ATOM 1037 N N . ILE A 1 140 ? 3.109 -3.628 -1.857 1.00 98.44 140 ILE A N 1
ATOM 1038 C CA . ILE A 1 140 ? 2.995 -4.960 -2.450 1.00 98.44 140 ILE A CA 1
ATOM 1039 C C . ILE A 1 140 ? 4.303 -5.703 -2.237 1.00 98.44 140 ILE A C 1
ATOM 1041 O O . ILE A 1 140 ? 5.356 -5.220 -2.626 1.00 98.44 140 ILE A O 1
ATOM 1045 N N . VAL A 1 141 ? 4.248 -6.907 -1.678 1.00 98.56 141 VAL A N 1
ATOM 1046 C CA . VAL A 1 141 ? 5.383 -7.837 -1.703 1.00 98.56 141 VAL A CA 1
ATOM 1047 C C . VAL A 1 141 ? 5.179 -8.769 -2.881 1.00 98.56 141 VAL A C 1
ATOM 1049 O O . VAL A 1 141 ? 4.132 -9.409 -2.973 1.00 98.56 141 VAL A O 1
ATOM 1052 N N . ALA A 1 142 ? 6.150 -8.832 -3.784 1.00 98.44 142 ALA A N 1
ATOM 1053 C CA . ALA A 1 142 ? 6.056 -9.599 -5.015 1.00 98.44 142 ALA A CA 1
ATOM 1054 C C . ALA A 1 142 ? 7.266 -10.515 -5.206 1.00 98.44 142 ALA A C 1
ATOM 1056 O O . ALA A 1 142 ? 8.388 -10.205 -4.815 1.00 98.44 142 ALA A O 1
ATOM 1057 N N . ARG A 1 143 ? 7.027 -11.635 -5.881 1.00 98.12 143 ARG A N 1
ATOM 1058 C CA . ARG A 1 143 ? 8.042 -12.581 -6.349 1.00 98.12 143 ARG A CA 1
ATOM 1059 C C . ARG A 1 143 ? 7.790 -12.922 -7.815 1.00 98.12 143 ARG A C 1
ATOM 1061 O O . ARG A 1 143 ? 6.854 -12.408 -8.424 1.00 98.12 143 ARG A O 1
ATOM 1068 N N . GLY A 1 144 ? 8.633 -13.788 -8.375 1.00 97.75 144 GLY A N 1
ATOM 1069 C CA . GLY A 1 144 ? 8.370 -14.443 -9.656 1.00 97.75 144 GLY A CA 1
ATOM 1070 C C . GLY A 1 144 ? 7.994 -13.479 -10.783 1.00 97.75 144 GLY A C 1
ATOM 1071 O O . GLY A 1 144 ? 8.699 -12.504 -11.063 1.00 97.75 144 GLY A O 1
ATOM 1072 N N . GLU A 1 145 ? 6.876 -13.767 -11.439 1.00 98.06 145 GLU A N 1
ATOM 1073 C CA . GLU A 1 145 ? 6.394 -13.016 -12.590 1.00 98.06 145 GLU A CA 1
ATOM 1074 C C . GLU A 1 145 ? 5.884 -11.625 -12.201 1.00 98.06 145 GLU A C 1
ATOM 1076 O O . GLU A 1 145 ? 6.168 -10.663 -12.917 1.00 98.06 145 GLU A O 1
ATOM 1081 N N . ALA A 1 146 ? 5.210 -11.477 -11.055 1.00 98.19 146 ALA A N 1
ATOM 1082 C CA . ALA A 1 146 ? 4.739 -10.170 -10.589 1.00 98.19 146 ALA A CA 1
ATOM 1083 C C . ALA A 1 146 ? 5.909 -9.198 -10.363 1.00 98.19 146 ALA A C 1
ATOM 1085 O O . ALA A 1 146 ? 5.869 -8.051 -10.817 1.00 98.19 146 ALA A O 1
ATOM 1086 N N . TRP A 1 147 ? 6.997 -9.675 -9.750 1.00 98.25 147 TRP A N 1
ATOM 1087 C CA . TRP A 1 147 ? 8.217 -8.882 -9.594 1.00 98.25 147 TRP A CA 1
ATOM 1088 C C . TRP A 1 147 ? 8.864 -8.548 -10.942 1.00 98.25 147 TRP A C 1
ATOM 1090 O O . TRP A 1 147 ? 9.260 -7.408 -11.187 1.00 98.25 147 TRP A O 1
ATOM 1100 N N . ARG A 1 148 ? 8.909 -9.512 -11.871 1.00 98.31 148 ARG A N 1
ATOM 1101 C CA . ARG A 1 148 ? 9.436 -9.279 -13.222 1.00 98.31 148 ARG A CA 1
ATOM 1102 C C . ARG A 1 148 ? 8.627 -8.231 -13.989 1.00 98.31 148 ARG A C 1
ATOM 1104 O O . ARG A 1 148 ? 9.207 -7.498 -14.785 1.00 98.31 148 ARG A O 1
ATOM 1111 N N . ILE A 1 149 ? 7.307 -8.181 -13.809 1.00 97.88 149 ILE A N 1
ATOM 1112 C CA . ILE A 1 149 ? 6.453 -7.148 -14.412 1.00 97.88 149 ILE A CA 1
ATOM 1113 C C . ILE A 1 149 ? 6.796 -5.776 -13.824 1.00 97.88 149 ILE A C 1
ATOM 1115 O O . ILE A 1 149 ? 6.998 -4.838 -14.593 1.00 97.88 149 ILE A O 1
ATOM 1119 N N . ALA A 1 150 ? 6.950 -5.668 -12.501 1.00 97.25 150 ALA A N 1
ATOM 1120 C CA . ALA A 1 150 ? 7.337 -4.412 -11.857 1.00 97.25 150 ALA A CA 1
ATOM 1121 C C . ALA A 1 150 ? 8.687 -3.887 -12.383 1.00 97.25 150 ALA A C 1
ATOM 1123 O O . ALA A 1 150 ? 8.786 -2.728 -12.778 1.00 97.25 150 ALA A O 1
ATOM 1124 N N . LEU A 1 151 ? 9.692 -4.760 -12.504 1.00 97.69 151 LEU A N 1
ATOM 1125 C CA . LEU A 1 151 ? 11.016 -4.406 -13.036 1.00 97.69 151 LEU A CA 1
ATOM 1126 C C . LEU A 1 151 ? 11.008 -3.933 -14.497 1.00 97.69 151 LEU A C 1
ATOM 1128 O O . LEU A 1 151 ? 11.934 -3.252 -14.925 1.00 97.69 151 LEU A O 1
ATOM 1132 N N . LYS A 1 152 ? 9.992 -4.298 -15.288 1.00 97.31 152 LYS A N 1
ATOM 1133 C CA . LYS A 1 152 ? 9.836 -3.776 -16.656 1.00 97.31 152 LYS A CA 1
ATOM 1134 C C . LYS A 1 152 ? 9.276 -2.356 -16.680 1.00 97.31 152 LYS A C 1
ATOM 1136 O O . LYS A 1 152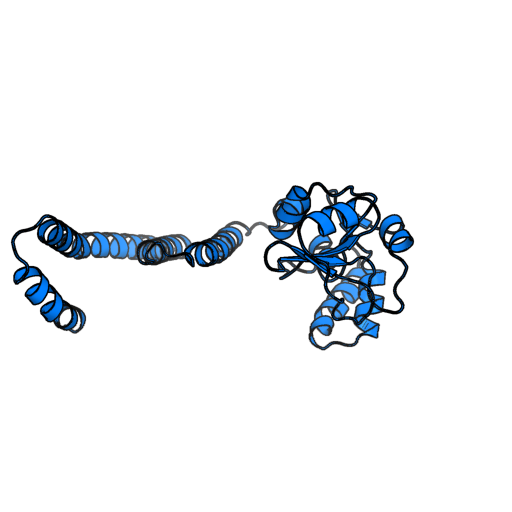 ? 9.417 -1.681 -17.694 1.00 97.31 152 LYS A O 1
ATOM 1141 N N . ALA A 1 153 ? 8.607 -1.934 -15.610 1.00 92.69 153 ALA A N 1
ATOM 1142 C CA . ALA A 1 153 ? 7.942 -0.642 -15.534 1.00 92.69 153 ALA A CA 1
ATOM 1143 C C . ALA A 1 153 ? 8.854 0.461 -14.975 1.00 92.69 153 ALA A C 1
ATOM 1145 O O . ALA A 1 153 ? 8.749 1.601 -15.422 1.00 92.69 153 ALA A O 1
ATOM 1146 N N . ALA A 1 154 ? 9.747 0.139 -14.034 1.00 93.75 154 ALA A N 1
ATOM 1147 C CA . ALA A 1 154 ? 10.734 1.081 -13.511 1.00 93.75 154 ALA A CA 1
ATOM 1148 C C . ALA A 1 154 ? 11.945 0.372 -12.883 1.00 93.75 154 ALA A C 1
ATOM 1150 O O . ALA A 1 154 ? 11.867 -0.789 -12.473 1.00 93.75 154 ALA A O 1
ATOM 1151 N N . ASP A 1 155 ? 13.059 1.103 -12.784 1.00 95.62 155 ASP A N 1
ATOM 1152 C CA . ASP A 1 155 ? 14.282 0.608 -12.158 1.00 95.62 155 ASP A CA 1
ATOM 1153 C C . ASP A 1 155 ? 14.106 0.432 -10.640 1.00 95.62 155 ASP A C 1
ATOM 1155 O O . ASP A 1 155 ? 13.540 1.303 -9.968 1.00 95.62 155 ASP A O 1
ATOM 1159 N N . PRO A 1 156 ? 14.619 -0.667 -10.061 1.00 97.31 156 PRO A N 1
ATOM 1160 C CA . PRO A 1 156 ? 14.529 -0.898 -8.631 1.00 97.31 156 PRO A CA 1
ATOM 1161 C C . PRO A 1 156 ? 15.500 -0.002 -7.853 1.00 97.31 156 PRO A C 1
ATOM 1163 O O . PRO A 1 156 ? 16.680 0.119 -8.186 1.00 97.31 156 PRO A O 1
ATOM 1166 N N . VAL A 1 157 ? 15.025 0.534 -6.733 1.00 97.00 157 VAL A N 1
ATOM 1167 C CA . VAL A 1 157 ? 15.814 1.266 -5.736 1.00 97.00 157 VAL A CA 1
ATOM 1168 C C . VAL A 1 157 ? 15.984 0.437 -4.462 1.00 97.00 157 VAL A C 1
ATOM 1170 O O . VAL A 1 157 ? 15.307 -0.572 -4.256 1.00 97.00 157 VAL A O 1
ATOM 1173 N N . ALA A 1 158 ? 16.908 0.834 -3.586 1.00 97.25 158 ALA A N 1
ATOM 1174 C CA . ALA A 1 158 ? 17.012 0.221 -2.264 1.00 97.25 158 ALA A CA 1
ATOM 1175 C C . ALA A 1 158 ? 15.746 0.523 -1.446 1.00 97.25 158 ALA A C 1
ATOM 1177 O O . ALA A 1 158 ? 15.301 1.672 -1.396 1.00 97.25 158 ALA A O 1
ATOM 1178 N N . ALA A 1 159 ? 15.178 -0.494 -0.795 1.00 95.12 159 ALA A N 1
ATOM 1179 C CA . ALA A 1 159 ? 14.008 -0.291 0.050 1.00 95.12 159 ALA A CA 1
ATOM 1180 C C . ALA A 1 159 ? 14.361 0.620 1.249 1.00 95.12 159 ALA A C 1
ATOM 1182 O O . ALA A 1 159 ? 15.425 0.437 1.852 1.00 95.12 159 ALA A O 1
ATOM 1183 N N . PRO A 1 160 ? 13.476 1.544 1.678 1.00 90.31 160 PRO A N 1
ATOM 1184 C CA . PRO A 1 160 ? 13.729 2.421 2.831 1.00 90.31 160 PRO A CA 1
ATOM 1185 C C . PRO A 1 160 ? 13.986 1.673 4.148 1.00 90.31 160 PRO A C 1
ATOM 1187 O O . PRO A 1 160 ? 14.571 2.214 5.082 1.00 90.31 160 PRO A O 1
ATOM 1190 N N . SER A 1 161 ? 13.546 0.415 4.231 1.00 88.81 161 SER A N 1
ATOM 1191 C CA . SER A 1 161 ? 13.816 -0.495 5.347 1.00 88.81 161 SER A CA 1
ATOM 1192 C C . SER A 1 161 ? 15.281 -0.943 5.438 1.00 88.81 161 SER A C 1
ATOM 1194 O O . SER A 1 161 ? 15.661 -1.551 6.439 1.00 88.81 161 SER A O 1
ATOM 1196 N N . GLY A 1 162 ? 16.082 -0.701 4.395 1.00 92.31 162 GLY A N 1
ATOM 1197 C CA . GLY A 1 162 ? 17.415 -1.276 4.225 1.00 92.31 162 GLY A CA 1
ATOM 1198 C C . GLY A 1 162 ? 17.399 -2.771 3.888 1.00 92.31 162 GLY A C 1
ATOM 1199 O O . GLY A 1 162 ? 18.439 -3.420 3.965 1.00 92.31 162 GLY A O 1
ATOM 1200 N N . HIS A 1 163 ? 16.237 -3.336 3.546 1.00 93.75 163 HIS A N 1
ATOM 1201 C CA . HIS A 1 163 ? 16.069 -4.761 3.281 1.00 93.75 163 HIS A CA 1
ATOM 1202 C C . HIS A 1 163 ? 15.340 -4.992 1.966 1.00 93.75 163 HIS A C 1
ATOM 1204 O O . HIS A 1 163 ? 14.167 -4.652 1.842 1.00 93.75 163 HIS A O 1
ATOM 1210 N N . GLY A 1 164 ? 16.050 -5.588 1.010 1.00 95.62 164 GLY A N 1
ATOM 1211 C CA . GLY A 1 164 ? 15.531 -5.816 -0.331 1.00 95.62 164 GLY A CA 1
ATOM 1212 C C . GLY A 1 164 ? 15.552 -4.564 -1.208 1.00 95.62 164 GLY A C 1
ATOM 1213 O O . GLY A 1 164 ? 16.236 -3.568 -0.939 1.00 95.62 164 GLY A O 1
ATOM 1214 N N . ARG A 1 165 ? 14.809 -4.656 -2.299 1.00 98.00 165 ARG A N 1
ATOM 1215 C CA . ARG A 1 165 ? 14.631 -3.646 -3.330 1.00 98.00 165 ARG A CA 1
ATOM 1216 C C . ARG A 1 165 ? 13.158 -3.318 -3.493 1.00 98.00 165 ARG A C 1
ATOM 1218 O O . ARG A 1 165 ? 12.282 -4.126 -3.203 1.00 98.00 165 ARG A O 1
ATOM 1225 N N . MET A 1 166 ? 12.914 -2.114 -3.984 1.00 97.88 166 MET A N 1
ATOM 1226 C CA . MET A 1 166 ? 11.585 -1.573 -4.204 1.00 97.88 166 MET A CA 1
ATOM 1227 C C . MET A 1 166 ? 11.501 -0.943 -5.592 1.00 97.88 166 MET A C 1
ATOM 1229 O O . MET A 1 166 ? 12.447 -0.298 -6.037 1.00 97.88 166 MET A O 1
ATOM 1233 N N . VAL A 1 167 ? 10.367 -1.103 -6.259 1.00 98.00 167 VAL A N 1
ATOM 1234 C CA . VAL A 1 167 ? 9.995 -0.400 -7.487 1.00 98.00 167 VAL A CA 1
ATOM 1235 C C . VAL A 1 167 ? 8.815 0.512 -7.163 1.00 98.00 167 VAL A C 1
ATOM 1237 O O . VAL A 1 167 ? 7.839 0.073 -6.555 1.00 98.00 167 VAL A O 1
ATOM 1240 N N . LEU A 1 168 ? 8.904 1.776 -7.575 1.00 96.88 168 LEU A N 1
ATOM 1241 C CA . LEU A 1 168 ? 7.844 2.769 -7.401 1.00 96.88 168 LEU A CA 1
ATOM 1242 C C . LEU A 1 168 ? 7.055 2.903 -8.700 1.00 96.88 168 LEU A C 1
ATOM 1244 O O . LEU A 1 168 ? 7.619 3.239 -9.742 1.00 96.88 168 LEU A O 1
ATOM 1248 N N . LEU A 1 169 ? 5.750 2.667 -8.632 1.00 93.44 169 LEU A N 1
ATOM 1249 C CA . LEU A 1 169 ? 4.828 2.784 -9.757 1.00 93.44 169 LEU A CA 1
ATOM 1250 C C . LEU A 1 169 ? 3.801 3.885 -9.474 1.00 93.44 169 LEU A C 1
ATOM 1252 O O . LEU A 1 169 ? 3.551 4.234 -8.320 1.00 93.44 169 LEU A O 1
ATOM 1256 N N . PHE A 1 170 ? 3.209 4.440 -10.535 1.00 94.19 170 PHE A N 1
ATOM 1257 C CA . PHE A 1 170 ? 2.148 5.455 -10.442 1.00 94.19 170 PHE A CA 1
ATOM 1258 C C . PHE A 1 170 ? 2.500 6.626 -9.506 1.00 94.19 170 PHE A C 1
ATOM 1260 O O . PHE A 1 170 ? 1.735 6.969 -8.611 1.00 94.19 170 PHE A O 1
ATOM 1267 N N . GLU A 1 171 ? 3.685 7.222 -9.685 1.00 90.50 171 GLU A N 1
ATOM 1268 C CA . GLU A 1 171 ? 4.167 8.349 -8.860 1.00 90.50 171 GLU A CA 1
ATOM 1269 C C . GLU A 1 171 ? 4.267 8.017 -7.353 1.00 90.50 171 GLU A C 1
ATOM 1271 O O . GLU A 1 171 ? 4.160 8.904 -6.508 1.00 90.50 171 GLU A O 1
ATOM 1276 N N . GLY A 1 172 ? 4.480 6.741 -7.009 1.00 91.00 172 GLY A N 1
ATOM 1277 C CA . GLY A 1 172 ? 4.555 6.265 -5.623 1.00 91.00 172 GLY A CA 1
ATOM 1278 C C . GLY A 1 172 ? 3.208 5.836 -5.037 1.00 91.00 172 GLY A C 1
ATOM 1279 O O . GLY A 1 172 ? 3.140 5.509 -3.859 1.00 91.00 172 GLY A O 1
ATOM 1280 N N . GLY A 1 173 ? 2.138 5.802 -5.837 1.00 93.69 173 GLY A N 1
ATOM 1281 C CA . GLY A 1 173 ? 0.859 5.230 -5.409 1.00 93.69 173 GLY A CA 1
ATOM 1282 C C . GLY A 1 173 ? 0.940 3.724 -5.142 1.00 93.69 173 GLY A C 1
ATOM 1283 O O . GLY A 1 173 ? 0.221 3.213 -4.285 1.00 93.69 173 GLY A O 1
ATOM 1284 N N . ILE A 1 174 ? 1.835 3.012 -5.838 1.00 97.62 174 ILE A N 1
ATOM 1285 C CA . ILE A 1 174 ? 2.097 1.588 -5.611 1.00 97.62 174 ILE A CA 1
ATOM 1286 C C . ILE A 1 174 ? 3.594 1.371 -5.402 1.00 97.62 174 ILE A C 1
ATOM 1288 O O . ILE A 1 174 ? 4.410 1.696 -6.268 1.00 97.62 174 ILE A O 1
ATOM 1292 N N . GLU A 1 175 ? 3.936 0.764 -4.270 1.00 98.25 175 GLU A N 1
ATOM 1293 C CA . GLU A 1 175 ? 5.300 0.395 -3.902 1.00 98.25 175 GLU A CA 1
ATOM 1294 C C . GLU A 1 175 ? 5.429 -1.130 -3.952 1.00 98.25 175 GLU A C 1
ATOM 1296 O O . GLU A 1 175 ? 4.816 -1.843 -3.158 1.00 98.25 175 GLU A O 1
ATOM 1301 N N . VAL A 1 176 ? 6.206 -1.653 -4.903 1.00 98.50 176 VAL A N 1
ATOM 1302 C CA . VAL A 1 176 ? 6.411 -3.099 -5.063 1.00 98.50 176 VAL A CA 1
ATOM 1303 C C . VAL A 1 176 ? 7.770 -3.480 -4.498 1.00 98.50 176 VAL A C 1
ATOM 1305 O O . VAL A 1 176 ? 8.785 -2.959 -4.944 1.00 98.50 176 VAL A O 1
ATOM 1308 N N . PHE A 1 177 ? 7.805 -4.409 -3.554 1.00 98.50 177 PHE A N 1
ATOM 1309 C CA . PHE A 1 177 ? 9.000 -4.878 -2.866 1.00 98.50 177 PHE A CA 1
ATOM 1310 C C . PHE A 1 177 ? 9.314 -6.324 -3.249 1.00 98.50 177 PHE A C 1
ATOM 1312 O O . PHE A 1 177 ? 8.410 -7.158 -3.293 1.00 98.50 177 PHE A O 1
ATOM 1319 N N . ASP A 1 178 ? 10.593 -6.646 -3.451 1.00 98.06 178 ASP A N 1
ATOM 1320 C CA . ASP A 1 178 ? 11.030 -8.041 -3.627 1.00 98.06 178 ASP A CA 1
ATOM 1321 C C . ASP A 1 178 ? 11.019 -8.830 -2.311 1.00 98.06 178 ASP A C 1
ATOM 1323 O O . ASP A 1 178 ? 10.920 -10.053 -2.310 1.00 98.06 178 ASP A O 1
ATOM 1327 N N . ARG A 1 179 ? 11.139 -8.128 -1.180 1.00 96.75 179 ARG A N 1
ATOM 1328 C CA . ARG A 1 179 ? 11.163 -8.659 0.182 1.00 96.75 179 ARG A CA 1
ATOM 1329 C C . ARG A 1 179 ? 10.574 -7.630 1.131 1.00 96.75 179 ARG A C 1
ATOM 1331 O O . ARG A 1 179 ? 10.696 -6.427 0.919 1.00 96.75 179 ARG A O 1
ATOM 1338 N N . TRP A 1 180 ? 9.952 -8.101 2.205 1.00 95.44 180 TRP A N 1
ATOM 1339 C CA . TRP A 1 180 ? 9.332 -7.204 3.176 1.00 95.44 180 TRP A CA 1
ATOM 1340 C C . TRP A 1 180 ? 10.328 -6.671 4.220 1.00 95.44 180 TRP A C 1
ATOM 1342 O O . TRP A 1 180 ? 11.534 -6.611 4.013 1.00 95.44 180 TRP A O 1
ATOM 1352 N N . LEU A 1 181 ? 9.831 -6.224 5.371 1.00 94.19 181 LEU A N 1
ATOM 1353 C CA . LEU A 1 181 ? 10.645 -5.669 6.450 1.00 94.19 181 LEU A CA 1
ATOM 1354 C C . LEU A 1 181 ? 11.556 -6.733 7.091 1.00 94.19 181 LEU A C 1
ATOM 1356 O O . LEU A 1 181 ? 11.131 -7.884 7.216 1.00 94.19 181 LEU A O 1
ATOM 1360 N N . PRO A 1 182 ? 12.723 -6.350 7.647 1.00 91.69 182 PRO A N 1
ATOM 1361 C CA . PRO A 1 182 ? 13.558 -7.249 8.441 1.00 91.69 182 PRO A CA 1
ATOM 1362 C C . PRO A 1 182 ? 12.773 -8.031 9.507 1.00 91.69 182 PRO A C 1
ATOM 1364 O O . PRO A 1 182 ? 11.956 -7.469 10.254 1.00 91.69 182 PRO A O 1
ATOM 1367 N N . GLY A 1 183 ? 13.037 -9.339 9.582 1.00 89.12 183 GLY A N 1
ATOM 1368 C CA . GLY A 1 183 ? 12.375 -10.261 10.512 1.00 89.12 183 GLY A CA 1
ATOM 1369 C C . GLY A 1 183 ? 10.909 -10.553 10.177 1.00 89.12 183 GLY A C 1
ATOM 1370 O O . GLY A 1 183 ? 10.163 -11.007 11.044 1.00 89.12 183 GLY A O 1
ATOM 1371 N N . SER A 1 184 ? 10.468 -10.224 8.963 1.00 91.25 184 SER A N 1
ATOM 1372 C CA . SER A 1 184 ? 9.218 -10.739 8.400 1.00 91.25 184 SER A CA 1
ATOM 1373 C C . SER A 1 184 ? 9.475 -12.086 7.732 1.00 91.25 184 SER A C 1
ATOM 1375 O O . SER A 1 184 ? 10.626 -12.473 7.536 1.00 91.25 184 SER A O 1
ATOM 1377 N N . ARG A 1 185 ? 8.397 -12.797 7.407 1.00 93.56 185 ARG A N 1
ATOM 1378 C CA . ARG A 1 185 ? 8.475 -14.008 6.593 1.00 93.56 185 ARG A CA 1
ATOM 1379 C C . ARG A 1 185 ? 8.990 -13.689 5.190 1.00 93.56 185 ARG A C 1
ATOM 1381 O O . ARG A 1 185 ? 8.880 -12.548 4.737 1.00 93.56 185 ARG A O 1
ATOM 1388 N N . GLU A 1 186 ? 9.536 -14.697 4.521 1.00 95.50 186 GLU A N 1
ATOM 1389 C CA . GLU A 1 186 ? 9.943 -14.564 3.122 1.00 95.50 186 GLU A CA 1
ATOM 1390 C C . GLU A 1 186 ? 8.716 -14.390 2.206 1.00 95.50 186 GLU A C 1
ATOM 1392 O O . GLU A 1 186 ? 7.612 -14.804 2.579 1.00 95.50 186 GLU A O 1
ATOM 1397 N N . PRO A 1 187 ? 8.881 -13.792 1.009 1.00 96.50 187 PRO A N 1
ATOM 1398 C CA . PRO A 1 187 ? 7.778 -13.535 0.081 1.00 96.50 187 PRO A CA 1
ATOM 1399 C C . PRO A 1 187 ? 6.894 -14.754 -0.191 1.00 96.50 187 PRO A C 1
ATOM 1401 O O . PRO A 1 187 ? 5.674 -14.621 -0.179 1.00 96.50 187 PRO A O 1
ATOM 1404 N N . ASP A 1 188 ? 7.493 -15.933 -0.376 1.00 96.88 188 ASP A N 1
ATOM 1405 C CA . ASP A 1 188 ? 6.767 -17.184 -0.629 1.00 96.88 188 ASP A CA 1
ATOM 1406 C C . ASP A 1 188 ? 5.742 -17.469 0.477 1.00 96.88 188 ASP A C 1
ATOM 1408 O O . ASP A 1 188 ? 4.551 -17.610 0.208 1.00 96.88 188 ASP A O 1
ATOM 1412 N N . GLU A 1 189 ? 6.181 -17.440 1.736 1.00 97.00 189 GLU A N 1
ATOM 1413 C CA . GLU A 1 189 ? 5.324 -17.688 2.896 1.00 97.00 189 GLU A CA 1
ATOM 1414 C C . GLU A 1 189 ? 4.265 -16.593 3.088 1.00 97.00 189 GLU A C 1
ATOM 1416 O O . GLU A 1 189 ? 3.149 -16.872 3.532 1.00 97.00 189 GLU A O 1
ATOM 1421 N N . MET A 1 190 ? 4.603 -15.332 2.790 1.00 97.50 190 MET A N 1
ATOM 1422 C CA . MET A 1 190 ? 3.649 -14.223 2.884 1.00 97.50 190 MET A CA 1
ATOM 1423 C C . MET A 1 190 ? 2.529 -14.349 1.847 1.00 97.50 190 MET A C 1
ATOM 1425 O O . MET A 1 190 ? 1.379 -14.037 2.154 1.00 97.50 190 MET A O 1
ATOM 1429 N N . ILE A 1 191 ? 2.866 -14.793 0.634 1.00 97.56 191 ILE A N 1
ATOM 1430 C CA . ILE A 1 191 ? 1.923 -14.945 -0.477 1.00 97.56 191 ILE A CA 1
ATOM 1431 C C . ILE A 1 191 ? 1.059 -16.194 -0.286 1.00 97.56 191 ILE A C 1
ATOM 1433 O O . ILE A 1 191 ? -0.157 -16.125 -0.438 1.00 97.56 191 ILE A O 1
ATOM 1437 N N . GLU A 1 192 ? 1.652 -17.318 0.117 1.00 96.12 192 GLU A N 1
ATOM 1438 C CA . GLU A 1 192 ? 0.907 -18.543 0.437 1.00 96.12 192 GLU A CA 1
ATOM 1439 C C . GLU A 1 192 ? -0.013 -18.360 1.652 1.00 96.12 192 GLU A C 1
ATOM 1441 O O . GLU A 1 192 ? -1.114 -18.906 1.697 1.00 96.12 192 GLU A O 1
ATOM 1446 N N . GLY A 1 193 ? 0.417 -17.558 2.629 1.00 95.12 193 GLY A N 1
ATOM 1447 C CA . GLY A 1 193 ? -0.358 -17.220 3.820 1.00 95.12 193 GLY A CA 1
ATOM 1448 C C . GLY A 1 193 ? -1.356 -16.073 3.640 1.00 95.12 193 GLY A C 1
ATOM 1449 O O . GLY A 1 193 ? -1.938 -15.641 4.642 1.00 95.12 193 GLY A O 1
ATOM 1450 N N . ALA A 1 194 ? -1.527 -15.552 2.420 1.00 97.19 194 ALA A N 1
ATOM 1451 C CA . ALA A 1 194 ? -2.370 -14.396 2.152 1.00 97.19 194 ALA A CA 1
ATOM 1452 C C . ALA A 1 194 ? -3.855 -14.669 2.444 1.00 97.19 194 ALA A C 1
ATOM 1454 O O . ALA A 1 194 ? -4.410 -15.731 2.161 1.00 97.19 194 ALA A O 1
ATOM 1455 N N . GLU A 1 195 ? -4.517 -13.659 2.993 1.00 96.75 195 GLU A N 1
ATOM 1456 C CA . GLU A 1 195 ? -5.961 -13.597 3.152 1.00 96.75 195 GLU A CA 1
ATOM 1457 C C . GLU A 1 195 ? -6.586 -12.989 1.894 1.00 96.75 195 GLU A C 1
ATOM 1459 O O . GLU A 1 195 ? -6.236 -11.883 1.484 1.00 96.75 195 GLU A O 1
ATOM 1464 N N . TRP A 1 196 ? -7.530 -13.696 1.280 1.00 95.81 196 TRP A N 1
ATOM 1465 C CA . TRP A 1 196 ? -8.197 -13.231 0.068 1.00 95.81 196 TRP A CA 1
ATOM 1466 C C . TRP A 1 196 ? -9.435 -12.407 0.406 1.00 95.81 196 TRP A C 1
ATOM 1468 O O . TRP A 1 196 ? -10.375 -12.919 1.012 1.00 95.81 196 TRP A O 1
ATOM 1478 N N . VAL A 1 197 ? -9.462 -11.148 -0.036 1.00 94.06 197 VAL A N 1
ATOM 1479 C CA . VAL A 1 197 ? -10.601 -10.240 0.164 1.00 94.06 197 VAL A CA 1
ATOM 1480 C C . VAL A 1 197 ? -10.978 -9.609 -1.172 1.00 94.06 197 VAL A C 1
ATOM 1482 O O . VAL A 1 197 ? -10.153 -8.965 -1.814 1.00 94.06 197 VAL A O 1
ATOM 1485 N N . GLN A 1 198 ? -12.223 -9.831 -1.609 1.00 92.00 198 GLN A N 1
ATOM 1486 C CA . GLN A 1 198 ? -12.772 -9.344 -2.889 1.00 92.00 198 GLN A CA 1
ATOM 1487 C C . GLN A 1 198 ? -11.832 -9.557 -4.099 1.00 92.00 198 GLN A C 1
ATOM 1489 O O . GLN A 1 198 ? -11.700 -8.693 -4.960 1.00 92.00 198 GLN A O 1
ATOM 1494 N N . GLY A 1 199 ? -11.158 -10.712 -4.156 1.00 91.56 199 GLY A N 1
ATOM 1495 C CA . GLY A 1 199 ? -10.289 -11.094 -5.278 1.00 91.56 199 GLY A CA 1
ATOM 1496 C C . GLY A 1 199 ? -8.833 -10.628 -5.191 1.00 91.56 199 GLY A C 1
ATOM 1497 O O . GLY A 1 199 ? -8.059 -10.951 -6.087 1.00 91.56 199 GLY A O 1
ATOM 1498 N N . PHE A 1 200 ? -8.430 -9.937 -4.121 1.00 96.62 200 PHE A N 1
ATOM 1499 C CA . PHE A 1 200 ? -7.042 -9.521 -3.910 1.00 96.62 200 PHE A CA 1
ATOM 1500 C C . PHE A 1 200 ? -6.396 -10.291 -2.740 1.00 96.62 200 PHE A C 1
ATOM 1502 O O . PHE A 1 200 ? -7.052 -10.483 -1.710 1.00 96.62 200 PHE A O 1
ATOM 1509 N N . PRO A 1 201 ? -5.120 -10.708 -2.861 1.00 97.94 201 PRO A N 1
ATOM 1510 C CA . PRO A 1 201 ? -4.368 -11.320 -1.769 1.00 97.94 201 PRO A CA 1
ATOM 1511 C C . PRO A 1 201 ? -3.809 -10.241 -0.830 1.00 97.94 201 PRO A C 1
ATOM 1513 O O . PRO A 1 201 ? -2.971 -9.435 -1.230 1.00 97.94 201 PRO A O 1
ATOM 1516 N N . PHE A 1 202 ? -4.238 -10.229 0.431 1.00 98.31 202 PHE A N 1
ATOM 1517 C CA . PHE A 1 202 ? -3.766 -9.313 1.473 1.00 98.31 202 PHE A CA 1
ATOM 1518 C C . PHE A 1 202 ? -2.982 -10.050 2.553 1.00 98.31 202 PHE A C 1
ATOM 1520 O O . PHE A 1 202 ? -3.271 -11.192 2.898 1.00 98.31 202 PHE A O 1
ATOM 1527 N N . CYS A 1 203 ? -2.006 -9.381 3.157 1.00 97.62 203 CYS A N 1
ATOM 1528 C CA . CYS A 1 203 ? -1.329 -9.943 4.310 1.00 97.62 203 CYS A CA 1
ATOM 1529 C C . CYS A 1 203 ? -2.281 -9.952 5.523 1.00 97.62 203 CYS A C 1
ATOM 1531 O O . CYS A 1 203 ? -2.885 -8.916 5.823 1.00 97.62 203 CYS A O 1
ATOM 1533 N N . PRO A 1 204 ? -2.398 -11.071 6.263 1.00 96.69 204 PRO A N 1
ATOM 1534 C CA . PRO A 1 204 ? -3.308 -11.166 7.398 1.00 96.69 204 PRO A CA 1
ATOM 1535 C C . PRO A 1 204 ? -3.058 -10.089 8.460 1.00 96.69 204 PRO A C 1
ATOM 1537 O O . PRO A 1 204 ? -1.919 -9.849 8.872 1.00 96.69 204 PRO A O 1
ATOM 1540 N N . LEU A 1 205 ? -4.131 -9.506 9.008 1.00 96.81 205 LEU A N 1
ATOM 1541 C CA . LEU A 1 205 ? -4.045 -8.424 10.004 1.00 96.81 205 LEU A CA 1
ATOM 1542 C C . LEU A 1 205 ? -3.171 -8.759 11.225 1.00 96.81 205 LEU A C 1
ATOM 1544 O O . LEU A 1 205 ? -2.536 -7.873 11.800 1.00 96.81 205 LEU A O 1
ATOM 1548 N N . ARG A 1 206 ? -3.103 -10.035 11.626 1.00 95.00 206 ARG A N 1
ATOM 1549 C CA . ARG A 1 206 ? -2.231 -10.498 12.723 1.00 95.00 206 ARG A CA 1
ATOM 1550 C C . ARG A 1 206 ? -0.746 -10.229 12.444 1.00 95.00 206 ARG A C 1
ATOM 1552 O O . ARG A 1 206 ? -0.000 -9.899 13.364 1.00 95.00 206 ARG A O 1
ATOM 1559 N N . GLU A 1 207 ? -0.324 -10.352 11.189 1.00 94.88 207 GLU A N 1
ATOM 1560 C CA . GLU A 1 207 ? 1.063 -10.158 10.761 1.00 94.88 207 GLU A CA 1
ATOM 1561 C C . GLU A 1 207 ? 1.352 -8.663 10.657 1.00 94.88 207 GLU A C 1
ATOM 1563 O O . GLU A 1 207 ? 2.331 -8.185 11.236 1.00 94.88 207 GLU A O 1
ATOM 1568 N N . VAL A 1 208 ? 0.399 -7.912 10.089 1.00 95.94 208 VAL A N 1
ATOM 1569 C CA . VAL A 1 208 ? 0.412 -6.443 10.066 1.00 95.94 208 VAL A CA 1
ATOM 1570 C C . VAL A 1 208 ? 0.587 -5.860 11.464 1.00 95.94 208 VAL A C 1
ATOM 1572 O O . VAL A 1 208 ? 1.442 -5.001 11.698 1.00 95.94 208 VAL A O 1
ATOM 1575 N N . LEU A 1 209 ? -0.176 -6.375 12.429 1.00 95.94 209 LEU A N 1
ATOM 1576 C CA . LEU A 1 209 ? -0.067 -5.988 13.829 1.00 95.94 209 LEU A CA 1
ATOM 1577 C C . LEU A 1 209 ? 1.320 -6.295 14.406 1.00 95.94 209 LEU A C 1
ATOM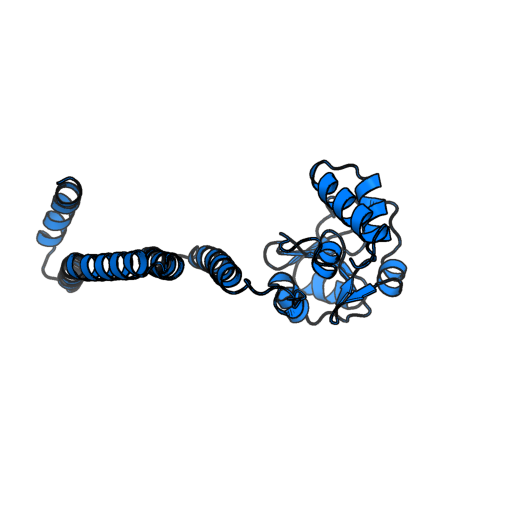 1579 O O . LEU A 1 209 ? 1.861 -5.480 15.159 1.00 95.94 209 LEU A O 1
ATOM 1583 N N . ALA A 1 210 ? 1.885 -7.462 14.092 1.00 94.12 210 ALA A N 1
ATOM 1584 C CA . ALA A 1 210 ? 3.163 -7.905 14.637 1.00 94.12 210 ALA A CA 1
ATOM 1585 C C . ALA A 1 210 ? 4.314 -6.975 14.226 1.00 94.12 210 ALA A C 1
ATOM 1587 O O . ALA A 1 210 ? 5.072 -6.526 15.092 1.00 94.12 210 ALA A O 1
ATOM 1588 N N . TRP A 1 211 ? 4.435 -6.624 12.941 1.00 93.00 211 TRP A N 1
ATOM 1589 C CA . TRP A 1 211 ? 5.525 -5.745 12.508 1.00 93.00 211 TRP A CA 1
ATOM 1590 C C . TRP A 1 211 ? 5.279 -4.271 12.841 1.00 93.00 211 TRP A C 1
ATOM 1592 O O . TRP A 1 211 ? 6.231 -3.593 13.220 1.00 93.00 211 TRP A O 1
ATOM 1602 N N . LYS A 1 212 ? 4.035 -3.762 12.797 1.00 94.25 212 LYS A N 1
ATOM 1603 C CA . LYS A 1 212 ? 3.752 -2.370 13.208 1.00 94.25 212 LYS A CA 1
ATOM 1604 C C . LYS A 1 212 ? 4.092 -2.146 14.684 1.00 94.25 212 LYS A C 1
ATOM 1606 O O . LYS A 1 212 ? 4.683 -1.127 15.036 1.00 94.25 212 LYS A O 1
ATOM 1611 N N . LYS A 1 213 ? 3.821 -3.136 15.545 1.00 94.06 213 LYS A N 1
ATOM 1612 C CA . LYS A 1 213 ? 4.277 -3.129 16.945 1.00 94.06 213 LYS A CA 1
ATOM 1613 C C . LYS A 1 213 ? 5.797 -3.141 17.070 1.00 94.06 213 LYS A C 1
ATOM 1615 O O . LYS A 1 213 ? 6.331 -2.371 17.858 1.00 94.06 213 LYS A O 1
ATOM 1620 N N . ARG A 1 214 ? 6.475 -4.017 16.321 1.00 92.56 214 ARG A N 1
ATOM 1621 C CA . ARG A 1 214 ? 7.940 -4.155 16.359 1.00 92.56 214 ARG A CA 1
ATOM 1622 C C . ARG A 1 214 ? 8.646 -2.867 15.935 1.00 92.56 214 ARG A C 1
ATOM 1624 O O . ARG A 1 214 ? 9.647 -2.504 16.537 1.00 92.56 214 ARG A O 1
ATOM 1631 N N . LEU A 1 215 ? 8.118 -2.184 14.920 1.00 90.00 215 LEU A N 1
ATOM 1632 C CA . LEU A 1 215 ? 8.675 -0.934 14.405 1.00 90.00 215 LEU A CA 1
ATOM 1633 C C . LEU A 1 215 ? 8.377 0.280 15.294 1.00 90.00 215 LEU A C 1
ATOM 1635 O O . LEU A 1 215 ? 9.122 1.253 15.241 1.00 90.00 215 LEU A O 1
ATOM 1639 N N . GLY A 1 216 ? 7.287 0.253 16.068 1.00 88.38 216 GLY A N 1
ATOM 1640 C CA . GLY A 1 216 ? 6.984 1.266 17.084 1.00 88.38 216 GLY A CA 1
ATOM 1641 C C . GLY A 1 216 ? 6.821 2.700 16.561 1.00 88.38 216 GLY A C 1
ATOM 1642 O O . GLY A 1 216 ? 6.963 3.647 17.331 1.00 88.38 216 GLY A O 1
ATOM 1643 N N . ARG A 1 217 ? 6.543 2.891 15.264 1.00 89.19 217 ARG A N 1
ATOM 1644 C CA . ARG A 1 217 ? 6.480 4.225 14.647 1.00 89.19 217 ARG A CA 1
ATOM 1645 C C . ARG A 1 217 ? 5.238 4.973 15.119 1.00 89.19 217 ARG A C 1
ATOM 1647 O O . ARG A 1 217 ? 4.154 4.400 15.197 1.00 89.19 217 ARG A O 1
ATOM 1654 N N . GLN A 1 218 ? 5.369 6.281 15.331 1.00 89.69 218 GLN A N 1
ATOM 1655 C CA . GLN A 1 218 ? 4.255 7.128 15.767 1.00 89.69 218 GLN A CA 1
ATOM 1656 C C . GLN A 1 218 ? 3.047 7.043 14.817 1.00 89.69 218 GLN A C 1
ATOM 1658 O O . GLN A 1 218 ? 1.918 6.910 15.281 1.00 89.69 218 GLN A O 1
ATOM 1663 N N . LYS A 1 219 ? 3.284 7.021 13.495 1.00 85.75 219 LYS A N 1
ATOM 1664 C CA . LYS A 1 219 ? 2.213 6.915 12.487 1.00 85.75 219 LYS A CA 1
ATOM 1665 C C . LYS A 1 219 ? 1.418 5.603 12.546 1.00 85.75 219 LYS A C 1
ATOM 1667 O O . LYS A 1 219 ? 0.275 5.570 12.109 1.00 85.75 219 LYS A O 1
ATOM 1672 N N . ASP A 1 220 ? 2.009 4.539 13.093 1.00 90.81 220 ASP A N 1
ATOM 1673 C CA . ASP A 1 220 ? 1.408 3.203 13.143 1.00 90.81 220 ASP A CA 1
ATOM 1674 C C . ASP A 1 220 ? 0.581 2.968 14.423 1.00 90.81 220 ASP A C 1
ATOM 1676 O O . ASP A 1 220 ? -0.085 1.941 14.544 1.00 90.81 220 ASP A O 1
ATOM 1680 N N . GLN A 1 221 ? 0.602 3.890 15.395 1.00 92.19 221 GLN A N 1
ATOM 1681 C CA . GLN A 1 221 ? -0.060 3.693 16.692 1.00 92.19 221 GLN A CA 1
ATOM 1682 C C . GLN A 1 221 ? -1.581 3.536 16.567 1.00 92.19 221 GLN A C 1
ATOM 1684 O O . GLN A 1 221 ? -2.157 2.651 17.207 1.00 92.19 221 GLN A O 1
ATOM 1689 N N . GLU A 1 222 ? -2.218 4.352 15.723 1.00 93.44 222 GLU A N 1
ATOM 1690 C CA . GLU A 1 222 ? -3.664 4.264 15.494 1.00 93.44 222 GLU A CA 1
ATOM 1691 C C . GLU A 1 222 ? -4.032 2.960 14.775 1.00 93.44 222 GLU A C 1
ATOM 1693 O O . GLU A 1 222 ? -4.945 2.254 15.196 1.00 93.44 222 GLU A O 1
ATOM 1698 N N . ASP A 1 223 ? -3.242 2.556 13.779 1.00 93.69 223 ASP A N 1
ATOM 1699 C CA . ASP A 1 223 ? -3.433 1.290 13.059 1.00 93.69 223 ASP A CA 1
ATOM 1700 C C . ASP A 1 223 ? -3.365 0.094 13.998 1.00 93.69 223 ASP A C 1
ATOM 1702 O O . ASP A 1 223 ? -4.217 -0.791 13.978 1.00 93.69 223 ASP A O 1
ATOM 1706 N N . VAL A 1 224 ? -2.367 0.084 14.878 1.00 95.62 224 VAL A N 1
ATOM 1707 C CA . VAL A 1 224 ? -2.200 -0.962 15.886 1.00 95.62 224 VAL A CA 1
ATOM 1708 C C . VAL A 1 224 ? -3.418 -1.039 16.811 1.00 95.62 224 VAL A C 1
ATOM 1710 O O . VAL A 1 224 ? -3.806 -2.139 17.215 1.00 95.62 224 VAL A O 1
ATOM 1713 N N . LYS A 1 225 ? -4.026 0.097 17.168 1.00 94.88 225 LYS A N 1
ATOM 1714 C CA . LYS A 1 225 ? -5.232 0.144 18.003 1.00 94.88 225 LYS A CA 1
ATOM 1715 C C . LYS A 1 225 ? -6.450 -0.400 17.254 1.00 94.88 225 LYS A C 1
ATOM 1717 O O . LYS A 1 225 ? -7.135 -1.265 17.800 1.00 94.88 225 LYS A O 1
ATOM 1722 N N . LEU A 1 226 ? -6.676 0.046 16.018 1.00 94.69 226 LEU A N 1
ATOM 1723 C CA . LEU A 1 226 ? -7.778 -0.416 15.169 1.00 94.69 226 LEU A CA 1
ATOM 1724 C C . LEU A 1 226 ? -7.714 -1.929 14.949 1.00 94.69 226 LEU A C 1
ATOM 1726 O O . LEU A 1 226 ? -8.684 -2.635 15.222 1.00 94.69 226 LEU A O 1
ATOM 1730 N N . ILE A 1 227 ? -6.541 -2.442 14.567 1.00 95.19 227 ILE A N 1
ATOM 1731 C CA . ILE A 1 227 ? -6.339 -3.875 14.334 1.00 95.19 227 ILE A CA 1
ATOM 1732 C C . ILE A 1 227 ? -6.556 -4.676 15.622 1.00 95.19 227 ILE A C 1
ATOM 1734 O O . ILE A 1 227 ? -7.236 -5.699 15.605 1.00 95.19 227 ILE A O 1
ATOM 1738 N N . ARG A 1 228 ? -6.019 -4.225 16.765 1.00 94.88 228 ARG A N 1
ATOM 1739 C CA . ARG A 1 228 ? -6.241 -4.910 18.052 1.00 94.88 228 ARG A CA 1
ATOM 1740 C C . ARG A 1 228 ? -7.719 -4.989 18.410 1.00 94.88 228 ARG A C 1
ATOM 1742 O O . ARG A 1 228 ? -8.155 -6.029 18.891 1.00 94.88 228 ARG A O 1
ATOM 1749 N N . ASN A 1 229 ? -8.463 -3.902 18.226 1.00 93.69 229 ASN A N 1
ATOM 1750 C CA . ASN A 1 229 ? -9.888 -3.874 18.539 1.00 93.69 229 ASN A CA 1
ATOM 1751 C C . ASN A 1 229 ? -10.662 -4.834 17.632 1.00 93.69 229 ASN A C 1
ATOM 1753 O O . ASN A 1 229 ? -11.437 -5.640 18.141 1.00 93.69 229 ASN A O 1
ATOM 1757 N N . HIS A 1 230 ? -10.373 -4.815 16.330 1.00 92.62 230 HIS A N 1
ATOM 1758 C CA . HIS A 1 230 ? -10.985 -5.717 15.359 1.00 92.62 230 HIS A CA 1
ATOM 1759 C C . HIS A 1 230 ? -10.706 -7.193 15.680 1.00 92.62 230 HIS A C 1
ATOM 1761 O O . HIS A 1 230 ? -11.623 -8.001 15.738 1.00 92.62 230 HIS A O 1
ATOM 1767 N N . LEU A 1 231 ? -9.456 -7.548 15.998 1.00 91.38 231 LEU A N 1
ATOM 1768 C CA . LEU A 1 231 ? -9.092 -8.931 16.334 1.00 91.38 231 LEU A CA 1
ATOM 1769 C C . LEU A 1 231 ? -9.672 -9.419 17.675 1.00 91.38 231 LEU A C 1
ATOM 1771 O O . LEU A 1 231 ? -9.755 -10.624 17.894 1.00 91.38 231 LEU A O 1
ATOM 1775 N N . ARG A 1 232 ? -10.054 -8.514 18.588 1.00 88.31 232 ARG A N 1
ATOM 1776 C CA . ARG A 1 232 ? -10.739 -8.869 19.848 1.00 88.31 232 ARG A CA 1
ATOM 1777 C C . ARG A 1 232 ? -12.244 -9.054 19.668 1.00 88.31 232 ARG A C 1
ATOM 1779 O O . ARG A 1 232 ? -12.844 -9.801 20.435 1.00 88.31 232 ARG A O 1
ATOM 1786 N N . HIS A 1 233 ? -12.833 -8.374 18.687 1.00 77.31 233 HIS A N 1
ATOM 1787 C CA . HIS A 1 233 ? -14.260 -8.405 18.380 1.00 77.31 233 HIS A CA 1
ATOM 1788 C C . HIS A 1 233 ? -14.466 -8.515 16.862 1.00 77.31 233 HIS A C 1
ATOM 1790 O O . HIS A 1 233 ? -14.813 -7.519 16.224 1.00 77.31 233 HIS A O 1
ATOM 1796 N N . PRO A 1 234 ? -14.223 -9.695 16.266 1.00 63.75 234 PRO A N 1
ATOM 1797 C CA . PRO A 1 234 ? -14.453 -9.895 14.843 1.00 63.75 234 PRO A CA 1
ATOM 1798 C C . PRO A 1 234 ? -15.966 -9.838 14.557 1.00 63.75 234 PRO A C 1
ATOM 1800 O O . PRO A 1 234 ? -16.666 -10.829 14.738 1.00 63.75 234 PRO A O 1
ATOM 1803 N N . GLY A 1 235 ? -16.472 -8.667 14.153 1.00 54.81 235 GLY A N 1
ATOM 1804 C CA . GLY A 1 235 ? -17.827 -8.489 13.606 1.00 54.81 235 GLY A CA 1
ATOM 1805 C C . GLY A 1 235 ? -18.960 -8.167 14.594 1.00 54.81 235 GLY A C 1
ATOM 1806 O O . GLY A 1 235 ? -19.959 -8.882 14.606 1.00 54.81 235 GLY A O 1
ATOM 1807 N N . VAL A 1 236 ? -18.849 -7.078 15.368 1.00 38.62 236 VAL A N 1
ATOM 1808 C CA . VAL A 1 236 ? -20.048 -6.348 15.854 1.00 38.62 236 VAL A CA 1
ATOM 1809 C C . VAL A 1 236 ? -20.436 -5.291 14.831 1.00 38.62 236 VAL A C 1
ATOM 1811 O O . VAL A 1 236 ? -19.504 -4.605 14.353 1.00 38.62 236 VAL A O 1
#

pLDDT: mean 78.09, std 20.85, range [36.94, 98.69]

Foldseek 3Di:
DVVVVVCVVVVVVLVPDDDDPVSVVVVVVVVPPPVLVVVLVVQLVVCVVVVNNVSNVVSVLVVVLVPDPPDPVSVVSVVVVVVVVVVVVPPDPDDDPPQCPPPLVVVVVVLVADLLFKAWEDCVVCCLLVVDVDDQAIEMAGDDPNVVSLCVQDPWDQDPLNDFTWRAPPNRNYIYGPADHPPADGRNCQSVCFDDGNRHTYRDLVSNLVVLVVVVDPVCPSVNVSSVVCVVPVDD